Protein AF-A0AAW0CW27-F1 (afdb_monomer)

Sequence (273 aa):
MGQHLSTFARIYRGVLGVLITFVGNRWDRIQNRGSQRNEDTSHHPQSLKTVASVPITELSGCVVNTSPQATSCRFRLLDVASFLDMDTFEITEFPGIIETQNARTDLSQIILPPYAAISYPWRDLQHPQGTSAPSFSVAGALHADPISIDVLKTACLAARAYGCGYIWLDRLSILQGDKKDKNWQIQRMFHVYKQCCVCLVFPGGLVRLAKLDDSTTWIDRAWTLQETVAPGVENTKVVIHLSHPTYTDYLRHRCKDVGYTERFSDLYVGEAK

Foldseek 3Di:
DPPVVVVVVVLVVLQPDDDDDPDDDDPPPPPDDDDDDDDDDDDDQPDKDWQDKAQLVRQFAEADASPVRDDALWFKWWFLCCVAPVNMTIIITHDDPDDPPPLPPPCVPPPDAAEEEEQEDQAFDADDPPDAAGFHHYPLSNVGDTAHSVLVNVVSVVGVVLVGRTYDYCRRGFNNPDPRRVVSCVSCVLVVLLPHSAYEYQQRGRRDFAAPPDDGCRVVDPCNVSNCPNNHVNRYHYTHDYPDSDPVVVCVVVCVVPVPDCVVVVVPVVPPD

Radius of gyration: 20.75 Å; Cα contacts (8 Å, |Δi|>4): 416; chains: 1; bounding box: 56×46×58 Å

pLDDT: mean 77.86, std 24.97, range [26.59, 98.69]

InterPro domains:
  IPR010730 Heterokaryon incompatibility [PF06985] (115-202)

Organism: NCBI:txid297713

Secondary structure (DSSP, 8-state):
-HHHHHHHHHHHHHHSS----SSS---SS----------------PPPEEEEEEEHHHHTT-EE--TTTPPTT--EEEEHHHHHHS-EEEEEEPP-------TTS-GGG--PPSEEEEE--SS-PPPPTT----EEEETT-TTSPPEEHHHHHHHHHHHHHTT-SEEE-HHHHS-TT-HHHHHHHHTTHHHHHHH-SEEEE-TT-SSSPPBTT---SGGGSTTHHHHHHTT-GGGEEE--B-SSSSHHHHHHHHHHHTT--HHHHHHHHTT--

Solvent-accessible surface area (backbone atoms only — not comparable to full-atom values): 16120 Å² total; per-residue (Å²): 125,75,68,65,57,55,54,54,52,49,55,53,62,63,66,72,70,82,84,78,82,95,73,86,91,84,83,88,80,86,86,84,80,87,78,90,79,78,94,83,77,98,62,86,76,70,66,75,38,77,27,38,78,44,49,52,91,65,40,54,77,33,67,50,64,44,62,91,62,47,66,79,72,43,57,33,28,37,37,32,55,40,44,72,75,64,50,22,46,33,32,39,32,46,70,67,86,73,92,65,87,52,82,79,59,72,63,86,79,60,86,70,76,55,21,19,29,56,43,60,33,62,65,64,46,70,67,60,88,98,54,85,73,59,26,26,40,37,54,64,46,75,90,40,60,44,42,16,52,66,44,50,50,51,51,38,53,52,23,45,76,70,68,15,56,24,34,39,37,65,78,79,32,33,48,55,76,37,70,68,21,39,55,52,49,62,71,39,42,62,55,52,32,41,70,25,67,32,27,44,29,25,48,16,16,45,53,38,71,27,43,90,85,58,86,58,66,31,83,80,39,88,59,40,64,52,54,42,54,43,35,31,69,90,25,44,44,78,53,64,43,70,97,38,98,38,72,67,55,42,48,56,52,52,35,67,77,67,68,58,57,72,71,68,62,58,73,61,64,76,79,76,125

Structure (mmCIF, N/CA/C/O backbone):
data_AF-A0AAW0CW27-F1
#
_entry.id   AF-A0AAW0CW27-F1
#
loop_
_atom_site.group_PDB
_atom_site.id
_atom_site.type_symbol
_atom_site.label_atom_id
_atom_site.label_alt_id
_atom_site.label_comp_id
_atom_site.label_asym_id
_atom_site.label_entity_id
_atom_site.label_seq_id
_atom_site.pdbx_PDB_ins_code
_atom_site.Cartn_x
_atom_site.Cartn_y
_atom_site.Cartn_z
_atom_site.occupancy
_atom_site.B_iso_or_equiv
_atom_site.auth_seq_id
_atom_site.auth_comp_id
_atom_site.auth_asym_id
_atom_site.auth_atom_id
_atom_site.pdbx_PDB_model_num
ATOM 1 N N . MET A 1 1 ? 38.969 1.344 0.643 1.00 35.00 1 MET A N 1
ATOM 2 C CA . MET A 1 1 ? 37.983 1.563 -0.445 1.00 35.00 1 MET A CA 1
ATOM 3 C C . MET A 1 1 ? 37.403 0.275 -1.051 1.00 35.00 1 MET A C 1
ATOM 5 O O . MET A 1 1 ? 36.279 0.322 -1.521 1.00 35.00 1 MET A O 1
ATOM 9 N N . GLY A 1 2 ? 38.089 -0.880 -1.001 1.00 29.12 2 GLY A N 1
ATOM 10 C CA . GLY A 1 2 ? 37.616 -2.128 -1.636 1.00 29.12 2 GLY A CA 1
ATOM 11 C C . GLY A 1 2 ? 36.564 -2.968 -0.885 1.00 29.12 2 GLY A C 1
ATOM 12 O O . GLY A 1 2 ? 35.943 -3.825 -1.499 1.00 29.12 2 GLY A O 1
ATOM 13 N N . GLN A 1 3 ? 36.317 -2.737 0.412 1.00 28.78 3 GLN A N 1
ATOM 14 C CA . GLN A 1 3 ? 35.335 -3.527 1.182 1.00 28.78 3 GLN A CA 1
ATOM 15 C C . GLN A 1 3 ? 33.890 -3.004 1.080 1.00 28.78 3 GLN A C 1
ATOM 17 O O . GLN A 1 3 ? 32.953 -3.786 1.185 1.00 28.78 3 GLN A O 1
ATOM 22 N N . HIS A 1 4 ? 33.684 -1.713 0.793 1.00 29.67 4 HIS A N 1
ATOM 23 C CA . HIS A 1 4 ? 32.335 -1.157 0.614 1.00 29.67 4 HIS A CA 1
ATOM 24 C C . HIS A 1 4 ? 31.695 -1.567 -0.723 1.00 29.67 4 HIS A C 1
ATOM 26 O O . HIS A 1 4 ? 30.491 -1.795 -0.778 1.00 29.67 4 HIS A O 1
ATOM 32 N N . LEU A 1 5 ? 32.493 -1.758 -1.780 1.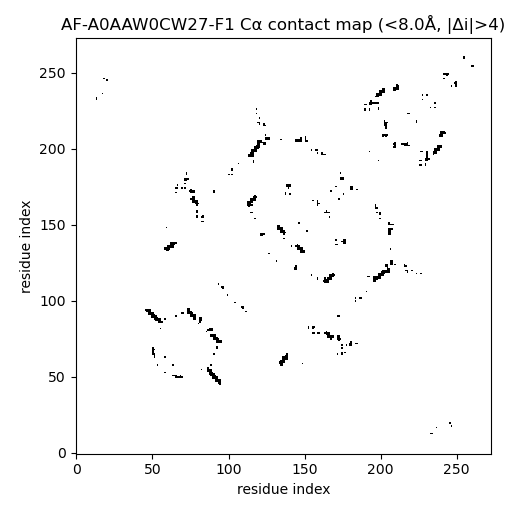00 28.42 5 LEU A N 1
ATOM 33 C CA . LEU A 1 5 ? 32.001 -2.219 -3.085 1.00 28.42 5 LEU A CA 1
ATOM 34 C C . LEU A 1 5 ? 31.554 -3.693 -3.073 1.00 28.42 5 LEU A C 1
ATOM 36 O O . LEU A 1 5 ? 30.624 -4.046 -3.795 1.00 28.42 5 LEU A O 1
ATOM 40 N N . SER A 1 6 ? 32.143 -4.553 -2.230 1.00 26.59 6 SER A N 1
ATOM 41 C CA . SER A 1 6 ? 31.750 -5.973 -2.168 1.00 26.59 6 SER A CA 1
ATOM 42 C C . SER A 1 6 ? 30.442 -6.198 -1.397 1.00 26.59 6 SER A C 1
ATOM 44 O O . SER A 1 6 ? 29.663 -7.081 -1.759 1.00 26.59 6 SER A O 1
ATOM 46 N N . THR A 1 7 ? 30.140 -5.355 -0.404 1.00 31.36 7 THR A N 1
ATOM 47 C CA . THR A 1 7 ? 28.837 -5.337 0.282 1.00 31.36 7 THR A CA 1
ATOM 48 C C . THR A 1 7 ? 27.733 -4.806 -0.637 1.00 31.36 7 THR A C 1
ATOM 50 O O . THR A 1 7 ? 26.662 -5.404 -0.704 1.00 31.36 7 THR A O 1
ATOM 53 N N . PHE A 1 8 ? 28.012 -3.767 -1.435 1.00 29.14 8 PHE A N 1
ATOM 54 C CA . PHE A 1 8 ? 27.081 -3.257 -2.454 1.00 29.14 8 PHE A CA 1
ATOM 55 C C . PHE A 1 8 ? 26.797 -4.281 -3.569 1.00 29.14 8 PHE A C 1
ATOM 57 O O . PHE A 1 8 ? 25.645 -4.464 -3.961 1.00 29.14 8 PHE A O 1
ATOM 64 N N . ALA A 1 9 ? 27.812 -5.024 -4.024 1.00 27.12 9 ALA A N 1
ATOM 65 C CA . ALA A 1 9 ? 27.633 -6.104 -4.999 1.00 27.12 9 ALA A CA 1
ATOM 66 C C . ALA A 1 9 ? 26.873 -7.321 -4.427 1.00 27.12 9 ALA A C 1
ATOM 68 O O . ALA A 1 9 ? 26.172 -8.015 -5.164 1.00 27.12 9 ALA A O 1
ATOM 69 N N . ARG A 1 10 ? 26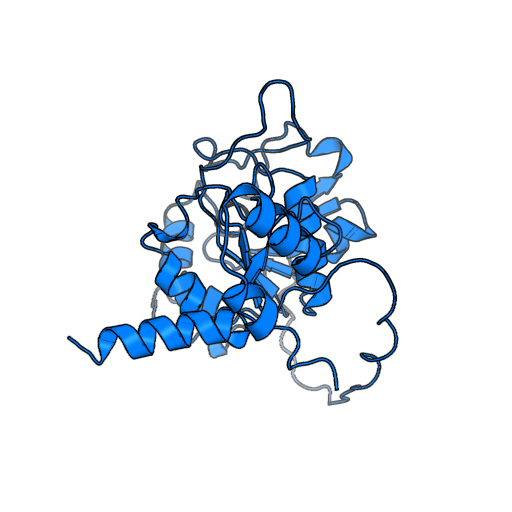.966 -7.579 -3.113 1.00 28.41 10 ARG A N 1
ATOM 70 C CA . ARG A 1 10 ? 26.181 -8.626 -2.429 1.00 28.41 10 ARG A CA 1
ATOM 71 C C . ARG A 1 10 ? 24.708 -8.253 -2.274 1.00 28.41 10 ARG A C 1
ATOM 73 O O . ARG A 1 10 ? 23.867 -9.126 -2.460 1.00 28.41 10 ARG A O 1
ATOM 80 N N . ILE A 1 11 ? 24.397 -6.979 -2.023 1.00 35.03 11 ILE A N 1
ATOM 81 C CA . ILE A 1 11 ? 23.014 -6.471 -2.039 1.00 35.03 11 ILE A CA 1
ATOM 82 C C . ILE A 1 11 ? 22.413 -6.650 -3.443 1.00 35.03 11 ILE A C 1
ATOM 84 O O . ILE A 1 11 ? 21.313 -7.174 -3.573 1.00 35.03 11 ILE A O 1
ATOM 88 N N . TYR A 1 12 ? 23.171 -6.352 -4.504 1.00 27.70 12 TYR A N 1
ATOM 89 C CA . TYR A 1 12 ? 22.708 -6.546 -5.885 1.00 27.70 12 TYR A CA 1
ATOM 90 C C . TYR A 1 12 ? 22.575 -8.016 -6.316 1.00 27.70 12 TYR A C 1
ATOM 92 O O . TYR A 1 12 ? 21.657 -8.342 -7.062 1.00 27.70 12 TYR A O 1
ATOM 100 N N . ARG A 1 13 ? 23.424 -8.932 -5.825 1.00 29.42 13 ARG A N 1
ATOM 101 C CA . ARG A 1 13 ? 23.247 -10.378 -6.074 1.00 29.42 13 ARG A CA 1
ATOM 102 C C . ARG A 1 13 ? 22.045 -10.976 -5.335 1.00 29.42 13 ARG A C 1
ATOM 104 O O . ARG A 1 13 ? 21.452 -11.912 -5.852 1.00 29.42 13 ARG A O 1
ATOM 111 N N . GLY A 1 14 ? 21.665 -10.430 -4.178 1.00 28.55 14 GLY A N 1
ATOM 112 C CA . GLY A 1 14 ? 20.449 -10.834 -3.455 1.00 28.55 14 GLY A CA 1
ATOM 113 C C . GLY A 1 14 ? 19.148 -10.304 -4.071 1.00 28.55 14 GLY A C 1
ATOM 114 O O . GLY A 1 14 ? 18.091 -10.885 -3.856 1.00 28.55 14 GLY A O 1
ATOM 115 N N . VAL A 1 15 ? 19.225 -9.234 -4.869 1.00 33.75 15 VAL A N 1
ATOM 116 C CA . VAL A 1 15 ? 18.082 -8.620 -5.576 1.00 33.75 15 VAL A CA 1
ATOM 117 C C . VAL A 1 15 ? 17.896 -9.202 -6.989 1.00 33.75 15 VAL A C 1
ATOM 119 O O . VAL A 1 15 ? 16.852 -9.014 -7.607 1.00 33.75 15 VAL A O 1
ATOM 122 N N . LEU A 1 16 ? 18.862 -9.981 -7.491 1.00 27.67 16 LEU A N 1
ATOM 123 C CA . LEU A 1 16 ? 18.834 -10.562 -8.841 1.00 27.67 16 LEU A CA 1
ATOM 124 C C . LEU A 1 16 ? 17.939 -11.808 -8.995 1.00 27.67 16 LEU A C 1
ATOM 126 O O . LEU A 1 16 ? 17.882 -12.390 -10.072 1.00 27.67 16 LEU A O 1
ATOM 130 N N . GLY A 1 17 ? 17.224 -12.217 -7.948 1.00 33.25 17 GLY A N 1
ATOM 131 C CA . GLY A 1 17 ? 16.337 -13.373 -7.985 1.00 33.25 17 GLY A CA 1
ATOM 132 C C . GLY A 1 17 ? 15.094 -13.135 -7.146 1.00 33.25 17 GLY A C 1
ATOM 133 O O . GLY A 1 17 ? 15.102 -13.404 -5.955 1.00 33.25 17 GLY A O 1
ATOM 134 N N . VAL A 1 18 ? 14.051 -12.586 -7.765 1.00 34.56 18 VAL A N 1
ATOM 135 C CA . VAL A 1 18 ? 12.636 -12.998 -7.673 1.00 34.56 18 VAL A CA 1
ATOM 136 C C . VAL A 1 18 ? 11.893 -12.057 -8.618 1.00 34.56 18 VAL A C 1
ATOM 138 O O . VAL A 1 18 ? 11.431 -10.976 -8.268 1.00 34.56 18 VAL A O 1
ATOM 141 N N . LEU A 1 19 ? 11.849 -12.492 -9.868 1.00 33.81 19 LEU A N 1
ATOM 142 C CA . LEU A 1 19 ? 10.960 -12.000 -10.897 1.00 33.81 19 LEU A CA 1
ATOM 143 C C . LEU A 1 19 ? 10.177 -13.232 -11.332 1.00 33.81 19 LEU A C 1
ATOM 145 O O . LEU A 1 19 ? 10.722 -14.101 -12.004 1.00 33.81 19 LEU A O 1
ATOM 149 N N . ILE A 1 20 ? 8.944 -13.372 -10.850 1.00 36.00 20 ILE A N 1
ATOM 150 C CA . ILE A 1 20 ? 8.057 -14.452 -11.284 1.00 36.00 20 ILE A CA 1
ATOM 151 C C . ILE A 1 20 ? 6.739 -13.823 -11.720 1.00 36.00 20 ILE A C 1
ATOM 153 O O . ILE A 1 20 ? 5.897 -13.430 -10.918 1.00 36.00 20 ILE A O 1
ATOM 157 N N . THR A 1 21 ? 6.661 -13.674 -13.038 1.00 31.72 21 THR A N 1
ATOM 158 C CA . THR A 1 21 ? 5.505 -13.892 -13.909 1.00 31.72 21 THR A CA 1
ATOM 159 C C . THR A 1 21 ? 4.210 -14.305 -13.200 1.00 31.72 21 THR A C 1
ATOM 161 O O . THR A 1 21 ? 4.056 -15.442 -12.760 1.00 31.72 21 THR A O 1
ATOM 164 N N . PHE A 1 22 ? 3.216 -13.415 -13.208 1.00 34.59 22 PHE A N 1
ATOM 165 C CA . PHE A 1 22 ? 1.812 -13.814 -13.133 1.00 34.59 22 PHE A CA 1
ATOM 166 C C . PHE A 1 22 ? 1.330 -14.162 -14.544 1.00 34.59 22 PHE A C 1
ATOM 168 O O . PHE A 1 22 ? 0.864 -13.271 -15.236 1.00 34.59 22 PHE A O 1
ATOM 175 N N . VAL A 1 23 ? 1.463 -15.428 -14.958 1.00 28.83 23 VAL A N 1
ATOM 176 C CA . VAL A 1 23 ? 0.499 -16.177 -15.797 1.00 28.83 23 VAL A CA 1
ATOM 177 C C . VAL A 1 23 ? 0.820 -17.673 -15.650 1.00 28.83 23 VAL A C 1
ATOM 179 O O . VAL A 1 23 ? 1.909 -18.102 -16.011 1.00 28.83 23 VAL A O 1
ATOM 182 N N . GLY A 1 24 ? -0.157 -18.456 -15.181 1.00 29.77 24 GLY A N 1
ATOM 183 C CA . GLY A 1 24 ? -0.286 -19.890 -15.472 1.00 29.77 24 GLY A CA 1
ATOM 184 C C . GLY A 1 24 ? 0.629 -20.857 -14.707 1.00 29.77 24 GLY A C 1
ATOM 185 O O . GLY A 1 24 ? 1.821 -20.943 -14.961 1.00 29.77 24 GLY A O 1
ATOM 186 N N . ASN A 1 25 ? 0.009 -21.705 -13.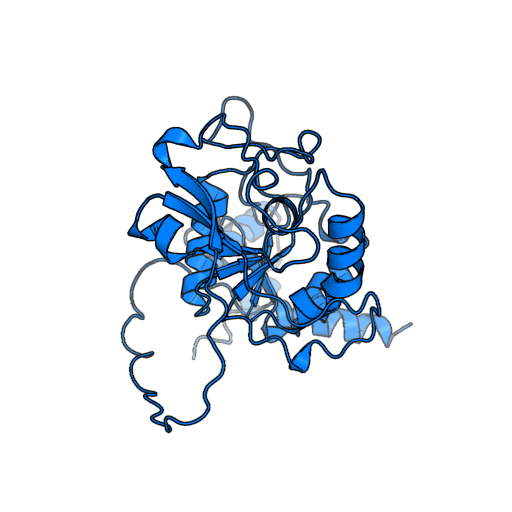881 1.00 29.34 25 ASN A N 1
ATOM 187 C CA . ASN A 1 25 ? 0.527 -22.997 -13.400 1.00 29.34 25 ASN A CA 1
ATOM 188 C C . ASN A 1 25 ? 1.490 -22.991 -12.201 1.00 29.34 25 ASN A C 1
ATOM 190 O O . ASN A 1 25 ? 2.634 -23.427 -12.311 1.00 29.34 25 ASN A O 1
ATOM 194 N N . ARG A 1 26 ? 0.986 -22.654 -11.002 1.00 30.70 26 ARG A N 1
ATOM 195 C CA . ARG A 1 26 ? 1.471 -23.288 -9.755 1.00 30.70 26 ARG A CA 1
ATOM 196 C C . ARG A 1 26 ? 0.483 -23.161 -8.587 1.00 30.70 26 ARG A C 1
ATOM 198 O O . ARG A 1 26 ? 0.781 -22.532 -7.581 1.00 30.70 26 ARG A O 1
ATOM 205 N N . TRP A 1 27 ? -0.694 -23.770 -8.727 1.00 36.22 27 TRP A N 1
ATOM 206 C CA . TRP A 1 27 ? -1.752 -23.745 -7.705 1.00 36.22 27 TRP A CA 1
ATOM 207 C C . TRP A 1 27 ? -1.733 -24.931 -6.713 1.00 36.22 27 TRP A C 1
ATOM 209 O O . TRP A 1 27 ? -2.430 -24.881 -5.709 1.00 36.22 27 TRP A O 1
ATOM 219 N N . ASP A 1 28 ? -0.873 -25.942 -6.888 1.00 26.97 28 ASP A N 1
ATOM 220 C CA . ASP A 1 28 ? -1.015 -27.221 -6.155 1.00 26.97 28 ASP A CA 1
ATOM 221 C C . ASP A 1 28 ? -0.044 -27.466 -4.988 1.00 26.97 28 ASP A C 1
ATOM 223 O O . ASP A 1 28 ? 0.297 -28.614 -4.694 1.00 26.97 28 ASP A O 1
ATOM 227 N N . ARG A 1 29 ? 0.475 -26.442 -4.297 1.00 31.77 29 ARG A N 1
ATOM 228 C CA . ARG A 1 29 ? 1.419 -26.740 -3.197 1.00 31.77 29 ARG A CA 1
ATOM 229 C C . ARG A 1 29 ? 1.425 -25.817 -1.988 1.00 31.77 29 ARG A C 1
ATOM 231 O O . ARG A 1 29 ? 2.478 -25.630 -1.397 1.00 31.77 29 ARG A O 1
ATOM 238 N N . ILE A 1 30 ? 0.266 -25.308 -1.566 1.00 34.50 30 ILE A N 1
ATOM 239 C CA . ILE A 1 30 ? 0.078 -24.774 -0.201 1.00 34.50 30 ILE A CA 1
ATOM 240 C C . ILE A 1 30 ? -1.316 -25.177 0.320 1.00 34.50 30 ILE A C 1
ATOM 242 O O . ILE A 1 30 ? -2.169 -24.353 0.615 1.00 34.50 30 ILE A O 1
ATOM 246 N N . GLN A 1 31 ? -1.561 -26.482 0.419 1.00 31.81 31 GLN A N 1
ATOM 247 C CA . GLN A 1 31 ? -2.622 -27.044 1.255 1.00 31.81 31 GLN A CA 1
ATOM 248 C C . GLN A 1 31 ? -2.035 -28.235 2.004 1.00 31.81 31 GLN A C 1
ATOM 250 O O . GLN A 1 31 ? -2.053 -29.350 1.503 1.00 31.81 31 GLN A O 1
ATOM 255 N N . ASN A 1 32 ? -1.392 -27.967 3.143 1.00 31.44 32 ASN A N 1
ATOM 256 C CA . ASN A 1 32 ? -1.290 -28.887 4.284 1.00 31.44 32 ASN A CA 1
ATOM 257 C C . ASN A 1 32 ? -0.274 -28.361 5.296 1.00 31.44 32 ASN A C 1
ATOM 259 O O . ASN A 1 32 ? 0.880 -28.782 5.307 1.00 31.44 32 ASN A O 1
ATOM 263 N N . ARG A 1 33 ? -0.731 -27.478 6.186 1.00 29.98 33 ARG A N 1
ATOM 264 C CA . ARG A 1 33 ? -0.326 -27.484 7.598 1.00 29.98 33 ARG A CA 1
ATOM 265 C C . ARG A 1 33 ? -1.512 -27.024 8.433 1.00 29.98 33 ARG A C 1
ATOM 267 O O . ARG A 1 33 ? -1.605 -25.869 8.829 1.00 29.98 33 ARG A O 1
ATOM 274 N N . GLY A 1 34 ? -2.435 -27.953 8.665 1.00 27.81 34 GLY A N 1
ATOM 275 C CA . GLY A 1 34 ? -3.327 -27.856 9.811 1.00 27.81 34 GLY A CA 1
ATOM 276 C C . GLY A 1 34 ? -2.489 -27.952 11.084 1.00 27.81 34 GLY A C 1
ATOM 277 O O . GLY A 1 34 ? -1.662 -28.853 11.216 1.00 27.81 34 GLY A O 1
ATOM 278 N N . SER A 1 35 ? -2.685 -27.012 12.001 1.00 29.98 35 SER A N 1
ATOM 279 C CA . SER A 1 35 ? -2.183 -27.118 13.365 1.00 29.98 35 SER A CA 1
ATOM 280 C C . SER A 1 35 ? -3.363 -26.938 14.307 1.00 29.98 35 SER A C 1
ATOM 282 O O . SER A 1 35 ? -3.835 -25.827 14.525 1.00 29.98 35 SER A O 1
ATOM 284 N N . GLN A 1 36 ? -3.843 -28.056 14.845 1.00 30.80 36 GLN A N 1
ATOM 285 C CA . GLN A 1 36 ? -4.668 -28.079 16.047 1.00 30.80 36 GLN A CA 1
ATOM 286 C C . GLN A 1 36 ? -3.832 -27.591 17.235 1.00 30.80 36 GLN A C 1
ATOM 288 O O . GLN A 1 36 ? -2.750 -28.132 17.475 1.00 30.80 36 GLN A O 1
ATOM 293 N N . ARG A 1 37 ? -4.356 -26.647 18.027 1.00 31.28 37 ARG A N 1
ATOM 294 C CA . ARG A 1 37 ? -4.184 -26.686 19.487 1.00 31.28 37 ARG A CA 1
ATOM 295 C C . ARG A 1 37 ? -5.164 -25.788 20.245 1.00 31.28 37 ARG A C 1
ATOM 297 O O . ARG A 1 37 ? -5.169 -24.581 20.060 1.00 31.28 37 ARG A O 1
ATOM 304 N N . ASN A 1 38 ? -5.902 -26.475 21.114 1.00 29.86 38 ASN A N 1
ATOM 305 C CA . ASN A 1 38 ? -6.378 -26.158 22.459 1.00 29.86 38 ASN A CA 1
ATOM 306 C C . ASN A 1 38 ? -6.938 -24.764 22.767 1.00 29.86 38 ASN A C 1
ATOM 308 O O . ASN A 1 38 ? -6.211 -23.793 22.958 1.00 29.86 38 ASN A O 1
ATOM 312 N N . GLU A 1 39 ? -8.253 -24.780 22.976 1.00 36.12 39 GLU A N 1
ATOM 313 C CA . GLU A 1 39 ? -9.006 -23.925 23.887 1.00 36.12 39 GLU A CA 1
ATOM 314 C C . GLU A 1 39 ? -8.423 -24.020 25.308 1.00 36.12 39 GLU A C 1
ATOM 316 O O . GLU A 1 39 ? -8.348 -25.109 25.871 1.00 36.12 39 GLU A O 1
ATOM 321 N N . ASP A 1 40 ? -7.946 -22.900 25.851 1.00 31.11 40 ASP A N 1
ATOM 322 C CA . ASP A 1 40 ? -8.449 -22.337 27.112 1.00 31.11 40 ASP A CA 1
ATOM 323 C C . ASP A 1 40 ? -7.690 -21.046 27.454 1.00 31.11 40 ASP A C 1
ATOM 325 O O . ASP A 1 40 ? -6.479 -21.050 27.673 1.00 31.11 40 ASP A O 1
ATOM 329 N N . THR A 1 41 ? -8.404 -19.921 27.480 1.00 32.72 41 THR A N 1
ATOM 330 C CA . THR A 1 41 ? -8.252 -18.824 28.454 1.00 32.72 41 THR A CA 1
ATOM 331 C C . THR A 1 41 ? -9.253 -17.725 28.108 1.00 32.72 41 THR A C 1
ATOM 333 O O . THR A 1 41 ? -9.244 -17.133 27.030 1.00 32.72 41 THR A O 1
ATOM 336 N N . SER A 1 42 ? -10.151 -17.461 29.051 1.00 37.44 42 SER A N 1
ATOM 337 C CA . SER A 1 42 ? -11.164 -16.416 28.999 1.00 37.44 42 SER A CA 1
ATOM 338 C C . SER A 1 42 ? -10.526 -15.021 29.017 1.00 37.44 42 SER A C 1
ATOM 340 O O . SER A 1 42 ? -10.373 -14.400 30.068 1.00 37.44 42 SER A O 1
ATOM 342 N N . HIS A 1 43 ? -10.185 -14.510 27.840 1.00 37.69 43 HIS A N 1
ATOM 343 C CA . HIS A 1 43 ? -10.028 -13.085 27.582 1.00 37.69 43 HIS A CA 1
ATOM 344 C C . HIS A 1 43 ? -11.154 -12.678 26.638 1.00 37.69 43 HIS A C 1
ATOM 346 O O . HIS A 1 43 ? -11.291 -13.265 25.569 1.00 37.69 43 HIS A O 1
ATOM 352 N N . HIS A 1 44 ? -11.984 -11.704 27.024 1.00 37.81 44 HIS A N 1
ATOM 353 C CA . HIS A 1 44 ? -12.958 -11.125 26.099 1.00 37.81 44 HIS A CA 1
ATOM 354 C C . HIS A 1 44 ? -12.218 -10.686 24.825 1.00 37.81 44 HIS A C 1
ATOM 356 O O . HIS A 1 44 ? -11.356 -9.805 24.924 1.00 37.81 44 HIS A O 1
ATOM 362 N N . PRO A 1 45 ? -12.496 -11.286 23.651 1.00 44.66 45 PRO A N 1
ATOM 363 C CA . PRO A 1 45 ? -11.823 -10.895 22.427 1.00 44.66 45 PRO A CA 1
ATOM 364 C C . PRO A 1 45 ? -12.252 -9.463 22.125 1.00 44.66 45 PRO A C 1
ATOM 366 O O . PRO A 1 45 ? -13.424 -9.201 21.855 1.00 44.66 45 PRO A O 1
ATOM 369 N N . GLN A 1 46 ? -11.322 -8.513 22.229 1.00 57.72 46 GLN A N 1
ATOM 370 C CA . GLN A 1 46 ? -11.578 -7.175 21.717 1.00 57.72 46 GLN A CA 1
ATOM 371 C C . GLN A 1 46 ? -11.846 -7.332 20.214 1.00 57.72 46 GLN A C 1
ATOM 373 O O . GLN A 1 46 ? -11.004 -7.839 19.476 1.00 57.72 46 GLN A O 1
ATOM 378 N N . SER A 1 47 ? -13.061 -7.001 19.782 1.00 69.44 47 SER A N 1
ATOM 379 C CA . SER A 1 47 ? -13.516 -7.250 18.416 1.00 69.44 47 SER A CA 1
ATOM 380 C C . SER A 1 47 ? -12.781 -6.353 17.424 1.00 69.44 47 SER A C 1
ATOM 382 O O . SER A 1 47 ? -12.583 -5.165 17.688 1.00 69.44 47 SER A O 1
ATOM 384 N N . LEU A 1 48 ? -12.429 -6.910 16.264 1.00 85.94 48 LEU A N 1
ATOM 385 C CA . LEU A 1 48 ? -11.979 -6.136 15.106 1.00 85.94 48 LEU A CA 1
ATOM 386 C C . LEU A 1 48 ? -13.036 -5.089 14.735 1.00 85.94 48 LEU A C 1
ATOM 388 O O . LEU A 1 48 ? -14.237 -5.349 14.846 1.00 85.94 48 LEU A O 1
ATOM 392 N N . LYS A 1 49 ? -12.594 -3.908 14.300 1.00 92.12 49 LYS A N 1
ATOM 393 C CA . LYS A 1 49 ? -13.482 -2.797 13.945 1.00 92.12 49 LYS A CA 1
ATOM 394 C C . LYS A 1 49 ? -13.195 -2.325 12.527 1.00 92.12 49 LYS A C 1
ATOM 396 O O . LYS A 1 49 ? -12.109 -1.824 12.263 1.00 92.12 49 LYS A O 1
ATOM 401 N N . THR A 1 50 ? -14.168 -2.398 11.629 1.00 95.56 50 THR A N 1
ATOM 402 C CA . THR A 1 50 ? -14.066 -1.742 10.317 1.00 95.56 50 THR A CA 1
ATOM 403 C C . THR A 1 50 ? -14.218 -0.230 10.499 1.00 95.56 50 THR A C 1
ATOM 405 O O . THR A 1 50 ? -15.189 0.222 11.100 1.00 95.56 50 THR A O 1
ATOM 408 N N . VAL A 1 51 ? -13.242 0.554 10.030 1.00 95.75 51 VAL A N 1
ATOM 409 C CA . VAL A 1 51 ? -13.206 2.029 10.178 1.00 95.75 51 VAL A CA 1
ATOM 410 C C . VAL A 1 51 ? -13.407 2.779 8.862 1.00 95.75 51 VAL A C 1
ATOM 412 O O . VAL A 1 51 ? -13.579 3.997 8.853 1.00 95.75 51 VAL A O 1
ATOM 415 N N . ALA A 1 52 ? -13.379 2.058 7.746 1.00 95.75 52 ALA A N 1
ATOM 416 C CA . ALA A 1 52 ? -13.856 2.513 6.451 1.00 95.75 52 ALA A CA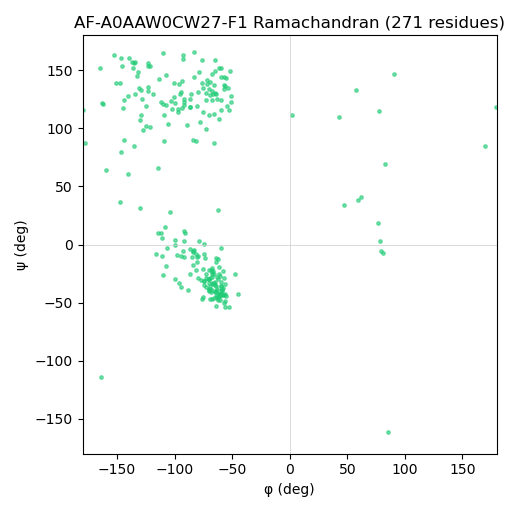 1
ATOM 417 C C . ALA A 1 52 ? -14.321 1.292 5.662 1.00 95.75 52 ALA A C 1
ATOM 419 O O . ALA A 1 52 ? -13.651 0.263 5.705 1.00 95.75 52 ALA A O 1
ATOM 420 N N . SER A 1 53 ? -15.443 1.428 4.963 1.00 96.81 53 SER A N 1
ATOM 421 C CA . SER A 1 53 ? -15.988 0.438 4.037 1.00 96.81 53 SER A CA 1
ATOM 422 C C . SER A 1 53 ? -16.641 1.201 2.886 1.00 96.81 53 SER A C 1
ATOM 424 O O . SER A 1 53 ? -17.512 2.041 3.123 1.00 96.81 53 SER A O 1
ATOM 426 N N . VAL A 1 54 ? -16.134 1.012 1.668 1.00 97.19 54 VAL A N 1
ATOM 427 C CA . VAL A 1 54 ? -16.580 1.710 0.451 1.00 97.19 54 VAL A CA 1
ATOM 428 C C . VAL A 1 54 ? -16.578 0.707 -0.705 1.00 97.19 54 VAL A C 1
ATOM 430 O O . VAL A 1 54 ? -15.540 0.085 -0.938 1.00 97.19 54 VAL A O 1
ATOM 433 N N . PRO A 1 55 ? -17.673 0.543 -1.465 1.00 97.69 55 PRO A N 1
ATOM 434 C CA . PRO A 1 55 ? -17.653 -0.260 -2.687 1.00 97.69 55 PRO A CA 1
ATOM 435 C C . PRO A 1 55 ? -16.589 0.252 -3.668 1.00 97.69 55 PRO A C 1
ATOM 437 O O . PRO A 1 55 ? -16.472 1.458 -3.890 1.00 97.69 55 PRO A O 1
ATOM 440 N N . ILE A 1 56 ? -15.819 -0.636 -4.303 1.00 96.50 56 ILE A N 1
ATOM 441 C CA . ILE A 1 56 ? -14.743 -0.228 -5.229 1.00 96.50 56 ILE A CA 1
ATOM 442 C C . ILE A 1 56 ? -15.289 0.600 -6.401 1.00 96.50 56 ILE A C 1
ATOM 444 O O . ILE A 1 56 ? -14.629 1.534 -6.858 1.00 96.50 56 ILE A O 1
ATOM 448 N N . THR A 1 57 ? -16.518 0.319 -6.841 1.00 95.94 57 THR A N 1
ATOM 449 C CA . THR A 1 57 ? -17.226 1.078 -7.885 1.00 95.94 57 THR A CA 1
ATOM 450 C C . THR A 1 57 ? -17.456 2.543 -7.522 1.00 95.94 57 THR A C 1
ATOM 452 O O . THR A 1 57 ? -17.550 3.383 -8.413 1.00 95.94 57 THR A O 1
ATOM 455 N N . GLU A 1 58 ? -17.530 2.858 -6.230 1.00 96.75 58 GLU A N 1
ATOM 456 C CA . GLU A 1 58 ? -17.737 4.213 -5.713 1.00 96.75 58 GLU A CA 1
ATOM 457 C C . GLU A 1 58 ? -16.426 4.883 -5.299 1.00 96.75 58 GLU A C 1
ATOM 459 O O . GLU A 1 58 ? -16.408 6.073 -5.026 1.00 96.75 58 GLU A O 1
ATOM 464 N N . LEU A 1 59 ? -15.310 4.152 -5.266 1.00 95.81 59 LEU A N 1
ATOM 465 C CA . LEU A 1 59 ? -14.045 4.662 -4.744 1.00 95.81 59 LEU A CA 1
ATOM 466 C C . LEU A 1 59 ? -13.402 5.713 -5.664 1.00 95.81 59 LEU A C 1
ATOM 468 O O . LEU A 1 59 ? -12.688 6.601 -5.196 1.00 95.81 59 LEU A O 1
ATOM 472 N N . SER A 1 60 ? -13.639 5.626 -6.975 1.00 96.88 60 SER A N 1
ATOM 473 C CA . SER A 1 60 ? -13.024 6.522 -7.957 1.00 96.88 60 SER A CA 1
ATOM 474 C C . SER A 1 60 ? -13.455 7.977 -7.750 1.00 96.88 60 SER A C 1
ATOM 476 O O . SER A 1 60 ? -14.636 8.303 -7.768 1.00 96.88 60 SER A O 1
ATOM 478 N N . GLY A 1 61 ? -12.481 8.875 -7.605 1.00 95.94 61 GLY A N 1
ATOM 479 C CA . GLY A 1 61 ? -12.700 10.300 -7.347 1.00 95.94 61 GLY A CA 1
ATOM 480 C C . GLY A 1 61 ? -13.031 10.634 -5.890 1.00 95.94 61 GLY A C 1
ATOM 481 O O . GLY A 1 61 ? -13.096 11.814 -5.543 1.00 95.94 61 GLY A O 1
ATOM 482 N N . CYS A 1 62 ? -13.197 9.638 -5.015 1.00 96.19 62 CYS A N 1
ATOM 483 C CA . CYS A 1 62 ? -13.493 9.878 -3.610 1.00 96.19 62 CYS A CA 1
ATOM 484 C C . CYS A 1 62 ? -12.270 10.320 -2.805 1.00 96.19 62 CYS A C 1
ATOM 486 O O . CYS A 1 62 ? -11.110 10.052 -3.133 1.00 96.19 62 CYS A O 1
ATOM 488 N N . VAL A 1 63 ? -12.563 10.967 -1.677 1.00 97.50 63 VAL A N 1
ATOM 489 C CA . VAL A 1 63 ? -11.603 11.215 -0.604 1.00 97.50 63 VAL A CA 1
ATOM 490 C C . VAL A 1 63 ? -11.935 10.272 0.547 1.00 97.50 63 VAL A C 1
ATOM 492 O O . VAL A 1 63 ? -12.885 10.500 1.293 1.00 97.50 63 VAL A O 1
ATOM 495 N N . VAL A 1 64 ? -11.147 9.212 0.703 1.00 96.12 64 VAL A N 1
ATOM 496 C CA . VAL A 1 64 ? -11.309 8.253 1.799 1.00 96.12 64 VAL A CA 1
ATOM 497 C C . VAL A 1 64 ? -10.919 8.918 3.116 1.00 96.12 64 VAL A C 1
ATOM 499 O O . VAL A 1 64 ? -9.826 9.475 3.243 1.00 96.12 64 VAL A O 1
ATOM 502 N N . ASN A 1 65 ? -11.796 8.837 4.118 1.00 93.69 65 ASN A N 1
ATOM 503 C CA . ASN A 1 65 ? -11.542 9.347 5.461 1.00 93.69 65 ASN A CA 1
ATOM 504 C C . ASN A 1 65 ? -11.865 8.286 6.518 1.00 93.69 65 ASN A C 1
ATOM 506 O O . ASN A 1 65 ? -13.028 8.025 6.806 1.00 93.69 65 ASN A O 1
ATOM 510 N N . THR A 1 66 ? -10.829 7.713 7.126 1.00 91.12 66 THR A N 1
ATOM 511 C CA . THR A 1 66 ? -10.950 6.722 8.209 1.00 91.12 66 THR A CA 1
ATOM 512 C C . THR A 1 66 ? -11.136 7.367 9.588 1.00 91.12 66 THR A C 1
ATOM 514 O O . THR A 1 66 ? -11.589 6.715 10.525 1.00 91.12 66 THR A O 1
ATOM 517 N N . SER A 1 67 ? -10.820 8.659 9.732 1.00 90.00 67 SER A N 1
ATOM 518 C CA . SER A 1 67 ? -10.755 9.355 11.027 1.00 90.00 67 SER A CA 1
ATOM 519 C C . SER A 1 67 ? -12.056 9.343 11.848 1.00 90.00 67 SER A C 1
ATOM 521 O O . SER A 1 67 ? -11.953 9.186 13.059 1.00 90.00 67 SER A O 1
ATOM 523 N N . PRO A 1 68 ? -13.268 9.492 11.265 1.00 91.62 68 PRO A N 1
ATOM 524 C CA . PRO A 1 68 ? -14.505 9.563 12.051 1.00 91.62 68 PRO A CA 1
ATOM 525 C C . PRO A 1 68 ? -14.811 8.295 12.853 1.00 91.62 68 PRO A C 1
ATOM 527 O O . PRO A 1 68 ? -15.457 8.371 13.894 1.00 91.62 68 PRO A O 1
ATOM 530 N N . GLN A 1 69 ? -14.372 7.135 12.361 1.00 92.06 69 GLN A N 1
ATOM 531 C CA . GLN A 1 69 ? -14.614 5.847 13.009 1.00 92.06 69 GLN A CA 1
ATOM 532 C C . GLN A 1 69 ? -13.353 5.273 13.654 1.00 92.06 69 GLN A C 1
ATOM 534 O O . GLN A 1 69 ? -13.463 4.399 14.509 1.00 92.06 69 GLN A O 1
ATOM 539 N N . ALA A 1 70 ? -12.164 5.735 13.281 1.00 93.12 70 ALA A N 1
ATOM 540 C CA . ALA A 1 70 ? -10.919 5.209 13.812 1.00 93.12 70 ALA A CA 1
ATOM 541 C C . ALA A 1 70 ? -10.577 5.743 15.206 1.00 93.12 70 ALA A C 1
ATOM 543 O O . ALA A 1 70 ? -10.838 6.892 15.562 1.00 93.12 70 ALA A O 1
ATOM 544 N N . THR A 1 71 ? -9.915 4.894 15.979 1.00 92.38 71 THR A N 1
ATOM 545 C CA . THR A 1 71 ? -9.316 5.233 17.260 1.00 92.38 71 THR A CA 1
ATOM 546 C C . THR A 1 71 ? -7.848 5.598 17.048 1.00 92.38 71 THR A C 1
ATOM 548 O O . THR A 1 71 ? -7.074 4.877 16.411 1.00 92.38 71 THR A O 1
ATOM 551 N N . SER A 1 72 ? -7.444 6.726 17.622 1.00 91.56 72 SER A N 1
ATOM 552 C CA . SER A 1 72 ? -6.054 7.178 17.629 1.00 91.56 72 SER A CA 1
ATOM 553 C C . SER A 1 72 ? -5.137 6.157 18.327 1.00 91.56 72 SER A C 1
ATOM 555 O O . SER A 1 72 ? -5.524 5.533 19.317 1.00 91.56 72 SER A O 1
ATOM 557 N N . CYS A 1 73 ? -3.907 6.004 17.838 1.00 89.69 73 CYS A N 1
ATOM 558 C CA . CYS A 1 73 ? -2.886 5.074 18.330 1.00 89.69 73 CYS A CA 1
ATOM 559 C C . CYS A 1 73 ? -3.279 3.584 18.236 1.00 89.69 73 CYS A C 1
ATOM 561 O O . CYS A 1 73 ? -3.011 2.801 19.152 1.00 89.69 73 CYS A O 1
ATOM 563 N N . ARG A 1 74 ? -3.914 3.187 17.127 1.00 89.50 74 ARG A N 1
ATOM 564 C CA . ARG A 1 74 ? -4.247 1.788 16.797 1.00 89.50 74 ARG A CA 1
ATOM 565 C C . ARG A 1 74 ? -3.638 1.340 15.475 1.00 89.50 74 ARG A C 1
ATOM 567 O O . ARG A 1 74 ? -3.426 2.156 14.582 1.00 89.50 74 ARG A O 1
ATOM 574 N N . PHE A 1 75 ? -3.409 0.035 15.331 1.00 91.75 75 PHE A N 1
ATOM 575 C CA . PHE A 1 75 ? -3.060 -0.552 14.039 1.00 91.75 75 PHE A CA 1
ATOM 576 C C . PHE A 1 75 ? -4.293 -0.654 13.152 1.00 91.75 75 PHE A C 1
ATOM 578 O O . PHE A 1 75 ? -5.352 -1.085 13.598 1.00 91.75 75 PHE A O 1
ATOM 585 N N . ARG A 1 76 ? -4.137 -0.248 11.893 1.00 94.88 76 ARG A N 1
ATOM 586 C CA . ARG A 1 76 ? -5.180 -0.258 10.870 1.00 94.88 76 ARG A CA 1
ATOM 587 C C . ARG A 1 76 ? -4.600 -0.838 9.592 1.00 94.88 76 ARG A C 1
ATOM 589 O O . ARG A 1 76 ? -3.527 -0.403 9.170 1.00 94.88 76 ARG A O 1
ATOM 596 N N . LEU A 1 77 ? -5.276 -1.808 8.998 1.00 97.19 77 LEU A N 1
ATOM 597 C CA . LEU A 1 77 ? -4.809 -2.514 7.808 1.00 97.19 77 LEU A CA 1
ATOM 598 C C . LEU A 1 77 ? -5.927 -2.593 6.769 1.00 97.19 77 LEU A C 1
ATOM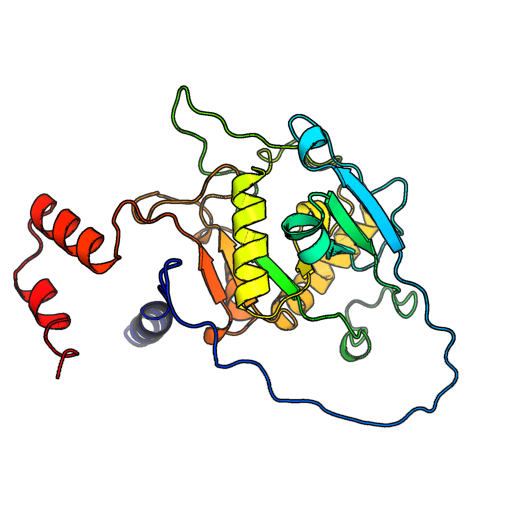 600 O O . LEU A 1 77 ? -7.093 -2.721 7.129 1.00 97.19 77 LEU A O 1
ATOM 604 N N . LEU A 1 78 ? -5.562 -2.521 5.493 1.00 98.38 78 LEU A N 1
ATOM 605 C CA . LEU A 1 78 ? -6.465 -2.801 4.379 1.00 98.38 78 LEU A CA 1
ATOM 606 C C . LEU A 1 78 ? -6.717 -4.307 4.296 1.00 98.38 78 LEU A C 1
ATOM 608 O O . LEU A 1 78 ? -5.753 -5.077 4.297 1.00 98.38 78 LEU A O 1
ATOM 612 N N . ASP A 1 79 ? -7.982 -4.709 4.213 1.00 98.25 79 ASP A N 1
ATOM 613 C CA . ASP A 1 79 ? -8.377 -6.109 4.052 1.00 98.25 79 ASP A CA 1
ATOM 614 C C . ASP A 1 79 ? -8.250 -6.550 2.583 1.00 98.25 79 ASP A C 1
ATOM 616 O O . ASP A 1 79 ? -8.867 -5.982 1.675 1.00 98.25 79 ASP A O 1
ATOM 620 N N . VAL A 1 80 ? -7.405 -7.555 2.336 1.00 98.56 80 VAL A N 1
ATOM 621 C CA . VAL A 1 80 ? -7.101 -8.049 0.984 1.00 98.56 80 VAL A CA 1
ATOM 622 C C . VAL A 1 80 ? -8.251 -8.875 0.410 1.00 98.56 80 VAL A C 1
ATOM 624 O O . VAL A 1 80 ? -8.427 -8.892 -0.811 1.00 98.56 80 VAL A O 1
ATOM 627 N N . ALA A 1 81 ? -9.006 -9.586 1.250 1.00 97.94 81 ALA A N 1
ATOM 628 C CA . ALA A 1 81 ? -10.131 -10.400 0.801 1.00 97.94 81 ALA A CA 1
ATOM 629 C C . ALA A 1 81 ? -11.318 -9.503 0.444 1.00 97.94 81 ALA A C 1
ATOM 631 O O . ALA A 1 81 ? -11.867 -9.637 -0.651 1.00 97.94 81 ALA A O 1
ATOM 632 N N . SER A 1 82 ? -11.634 -8.515 1.290 1.00 97.94 82 SER A N 1
ATOM 633 C CA . SER A 1 82 ? -12.692 -7.545 0.985 1.00 97.94 82 SER A CA 1
ATOM 634 C C . SER A 1 82 ? -12.430 -6.833 -0.346 1.00 97.94 82 SER A C 1
ATOM 636 O O . SER A 1 82 ? -13.331 -6.728 -1.179 1.00 97.94 82 SER A O 1
ATOM 638 N N . PHE A 1 83 ? -11.179 -6.428 -0.606 1.00 98.19 83 PHE A N 1
ATOM 639 C CA . PHE A 1 83 ? -10.835 -5.691 -1.825 1.00 98.19 83 PHE A CA 1
ATOM 640 C C . PHE A 1 83 ? -10.912 -6.534 -3.107 1.00 98.19 83 PHE A C 1
ATOM 642 O O . PHE A 1 83 ? -11.276 -6.029 -4.162 1.00 98.19 83 PHE A O 1
ATOM 649 N N . LEU A 1 84 ? -10.511 -7.802 -3.063 1.00 97.19 84 LEU A N 1
ATOM 650 C CA . LEU A 1 84 ? -10.367 -8.621 -4.273 1.00 97.19 84 LEU A CA 1
ATOM 651 C C . LEU A 1 84 ? -11.542 -9.564 -4.526 1.00 97.19 84 LEU A C 1
ATOM 653 O O . LEU A 1 84 ? -11.791 -9.891 -5.684 1.00 97.19 84 LEU A O 1
ATOM 657 N N . ASP A 1 85 ? -12.210 -10.022 -3.468 1.00 97.75 85 ASP A N 1
ATOM 658 C CA . ASP A 1 85 ? -13.242 -11.059 -3.550 1.00 97.75 85 ASP A CA 1
ATOM 659 C C . ASP A 1 85 ? -14.646 -10.495 -3.275 1.00 97.75 85 ASP A C 1
ATOM 661 O O . ASP A 1 85 ? -15.628 -11.036 -3.775 1.00 97.75 85 ASP A O 1
ATOM 665 N N . MET A 1 86 ? -14.743 -9.395 -2.516 1.00 97.06 86 MET A N 1
ATOM 666 C CA . MET A 1 86 ? -16.014 -8.745 -2.152 1.00 97.06 86 MET A CA 1
ATOM 667 C C . MET A 1 86 ? -16.211 -7.377 -2.824 1.00 97.06 86 MET A C 1
ATOM 669 O O . MET A 1 86 ? -17.149 -6.660 -2.477 1.00 97.06 86 MET A O 1
ATOM 673 N N . ASP A 1 87 ? -15.309 -6.984 -3.731 1.00 95.94 87 ASP A N 1
ATOM 674 C CA . ASP A 1 87 ? -15.298 -5.684 -4.420 1.00 95.94 87 ASP A CA 1
ATOM 675 C C . ASP A 1 87 ? -15.500 -4.473 -3.482 1.00 95.94 87 ASP A C 1
ATOM 677 O O . ASP A 1 87 ? -16.102 -3.457 -3.845 1.00 95.94 87 ASP A O 1
ATOM 681 N N . THR A 1 88 ? -14.981 -4.564 -2.254 1.00 98.06 88 THR A N 1
ATOM 682 C CA . THR A 1 88 ? -15.162 -3.554 -1.207 1.00 98.06 88 THR A CA 1
ATOM 683 C C . THR A 1 88 ? -13.817 -3.134 -0.627 1.00 98.06 88 THR A C 1
ATOM 685 O O . THR A 1 88 ? -13.028 -3.940 -0.142 1.00 98.06 88 THR A O 1
ATOM 688 N N . PHE A 1 89 ? -13.545 -1.835 -0.643 1.00 98.31 89 PHE A N 1
ATOM 689 C CA . PHE A 1 89 ? -12.418 -1.252 0.065 1.00 98.31 89 PHE A CA 1
ATOM 690 C C . PHE A 1 89 ? -12.729 -1.191 1.562 1.00 98.31 89 PHE A C 1
ATOM 692 O O . PHE A 1 89 ? -13.607 -0.432 1.971 1.00 98.31 89 PHE A O 1
ATOM 699 N N . GLU A 1 90 ? -11.990 -1.947 2.377 1.00 98.00 90 GLU A N 1
ATOM 700 C CA . GLU A 1 90 ? -12.178 -1.972 3.830 1.00 98.00 90 GLU A CA 1
ATOM 701 C C . GLU A 1 90 ? -10.880 -1.756 4.603 1.00 98.00 90 GLU A C 1
ATOM 703 O O . GLU A 1 90 ? -9.864 -2.398 4.340 1.00 98.00 90 GLU A O 1
ATOM 708 N N . ILE A 1 91 ? -10.924 -0.867 5.597 1.00 98.00 91 ILE A N 1
ATOM 709 C CA . ILE A 1 91 ? -9.842 -0.697 6.571 1.00 98.00 91 ILE A CA 1
ATOM 710 C C . ILE A 1 91 ? -10.294 -1.267 7.909 1.00 98.00 91 ILE A C 1
ATOM 712 O O . ILE A 1 91 ? -11.246 -0.767 8.513 1.00 98.00 91 ILE A O 1
ATOM 716 N N . THR A 1 92 ? -9.557 -2.257 8.396 1.00 96.06 92 THR A N 1
ATOM 717 C CA . THR A 1 92 ? -9.793 -2.926 9.674 1.00 96.06 92 THR A CA 1
ATOM 718 C C . THR A 1 92 ? -8.846 -2.372 10.727 1.00 96.06 92 THR A C 1
ATOM 720 O O . THR A 1 92 ? -7.624 -2.416 10.585 1.00 96.06 92 THR A O 1
ATOM 723 N N . GLU A 1 93 ? -9.414 -1.833 11.797 1.00 93.94 93 GLU A N 1
ATOM 724 C CA . GLU A 1 93 ? -8.728 -1.449 13.021 1.00 93.94 93 GLU A CA 1
ATOM 725 C C . GLU A 1 93 ? -8.617 -2.646 13.962 1.00 93.94 93 GLU A C 1
ATOM 727 O O . GLU A 1 93 ? -9.597 -3.329 14.275 1.00 93.94 93 GLU A O 1
ATOM 732 N N . PHE A 1 94 ? -7.396 -2.864 14.436 1.00 89.31 94 PHE A N 1
ATOM 733 C CA . PHE A 1 94 ? -7.069 -3.920 15.369 1.00 89.31 94 PHE A CA 1
ATOM 734 C C . PHE A 1 94 ? -7.077 -3.374 16.795 1.00 89.31 94 PHE A C 1
ATOM 736 O O . PHE A 1 94 ? -6.561 -2.273 17.049 1.00 89.31 94 PHE A O 1
ATOM 743 N N . PRO A 1 95 ? -7.632 -4.144 17.745 1.00 78.56 95 PRO A N 1
ATOM 744 C CA . PRO A 1 95 ? -7.539 -3.800 19.149 1.00 78.56 95 PRO A CA 1
ATOM 745 C C . PRO A 1 95 ? -6.072 -3.660 19.547 1.00 78.56 95 PRO A C 1
ATOM 747 O O . PRO A 1 95 ? -5.223 -4.455 19.150 1.00 78.56 95 PRO A O 1
ATOM 750 N N . GLY A 1 96 ? -5.751 -2.629 20.320 1.00 67.62 96 GLY A N 1
ATOM 751 C CA . GLY A 1 96 ? -4.400 -2.469 20.848 1.00 67.62 96 GLY A CA 1
ATOM 752 C C . GLY A 1 96 ? -4.357 -2.765 22.339 1.00 67.62 96 GLY A C 1
ATOM 753 O O . GLY A 1 96 ? -5.268 -2.403 23.089 1.00 67.62 96 GLY A O 1
ATOM 754 N N . ILE A 1 97 ? -3.243 -3.336 22.776 1.00 53.09 97 ILE A N 1
ATOM 755 C CA . ILE A 1 97 ? -2.925 -3.502 24.189 1.00 53.09 97 ILE A CA 1
ATOM 756 C C . ILE A 1 97 ? -2.238 -2.219 24.688 1.00 53.09 97 ILE A C 1
ATOM 758 O O . ILE A 1 97 ? -1.188 -1.839 24.184 1.00 53.09 97 ILE A O 1
ATOM 762 N N . ILE A 1 98 ? -2.900 -1.585 25.664 1.00 47.94 98 ILE A N 1
ATOM 763 C CA . ILE A 1 98 ? -2.445 -0.632 26.697 1.00 47.94 98 ILE A CA 1
ATOM 764 C C . ILE A 1 98 ? -1.751 0.671 26.241 1.00 47.94 98 ILE A C 1
ATOM 766 O O . ILE A 1 98 ? -0.827 0.725 25.439 1.00 47.94 98 ILE A O 1
ATOM 770 N N . GLU A 1 99 ? -2.222 1.754 26.857 1.00 47.66 99 GLU A N 1
ATOM 771 C CA . GLU A 1 99 ? -1.895 3.178 26.724 1.00 47.66 99 GLU A CA 1
ATOM 772 C C . GLU A 1 99 ? -0.448 3.570 27.081 1.00 47.66 99 GLU A C 1
ATOM 774 O O . GLU A 1 99 ? -0.191 4.688 27.534 1.00 47.66 99 GLU A O 1
ATOM 779 N N . THR A 1 100 ? 0.544 2.700 26.908 1.00 48.31 100 THR A N 1
ATOM 780 C CA . THR A 1 100 ? 1.922 3.105 27.168 1.00 48.31 100 THR A CA 1
ATOM 781 C C . THR A 1 100 ? 2.434 3.935 25.990 1.00 48.31 100 THR A C 1
ATOM 783 O O . THR A 1 100 ? 2.817 3.441 24.929 1.00 48.31 100 THR A O 1
ATOM 786 N N . GLN A 1 101 ? 2.523 5.252 26.201 1.00 50.06 101 GLN A N 1
ATOM 787 C CA . GLN A 1 101 ? 3.241 6.179 25.311 1.00 50.06 101 GLN A CA 1
ATOM 788 C C . GLN A 1 101 ? 4.739 5.838 25.169 1.00 50.06 101 GLN A C 1
ATOM 790 O O . GLN A 1 101 ? 5.464 6.487 24.419 1.00 50.06 101 GLN A O 1
ATOM 795 N N . ASN A 1 102 ? 5.224 4.817 25.878 1.00 54.06 102 ASN A N 1
ATOM 796 C CA . ASN A 1 102 ? 6.593 4.360 25.790 1.00 54.06 102 ASN A CA 1
ATOM 797 C C . ASN A 1 102 ? 6.836 3.684 24.429 1.00 54.06 102 ASN A C 1
ATOM 799 O O . ASN A 1 102 ? 6.326 2.599 24.150 1.00 54.06 102 ASN A O 1
ATOM 803 N N . ALA A 1 103 ? 7.644 4.318 23.578 1.00 54.28 103 ALA A N 1
ATOM 804 C CA . ALA A 1 103 ? 8.085 3.763 22.297 1.00 54.28 103 ALA A CA 1
ATOM 805 C C . ALA A 1 103 ? 8.924 2.474 22.443 1.00 54.28 103 ALA A C 1
ATOM 807 O O . ALA A 1 103 ? 9.144 1.780 21.457 1.00 54.28 103 ALA A O 1
ATOM 808 N N . ARG A 1 104 ? 9.376 2.142 23.664 1.00 52.69 104 ARG A N 1
ATOM 809 C CA . ARG A 1 104 ? 10.050 0.877 24.001 1.00 52.69 104 ARG A CA 1
ATOM 810 C C . ARG A 1 104 ? 9.099 -0.219 24.483 1.00 52.69 104 ARG A C 1
ATOM 812 O O . ARG A 1 104 ? 9.579 -1.265 24.905 1.00 52.69 104 ARG A O 1
ATOM 819 N N . THR A 1 105 ? 7.786 0.026 24.502 1.00 54.44 105 THR A N 1
ATOM 820 C CA . THR A 1 105 ? 6.826 -1.027 24.861 1.00 54.44 105 THR A CA 1
ATOM 821 C C . THR A 1 105 ? 6.993 -2.165 23.871 1.00 54.44 105 THR A C 1
ATOM 823 O O . THR A 1 105 ? 6.940 -1.943 22.662 1.00 54.44 105 THR A O 1
ATOM 826 N N . ASP A 1 106 ? 7.244 -3.353 24.403 1.00 54.81 106 ASP A N 1
ATOM 827 C CA . ASP A 1 106 ? 7.478 -4.547 23.619 1.00 54.81 106 ASP A CA 1
ATOM 828 C C . ASP A 1 106 ? 6.243 -4.869 22.763 1.00 54.81 106 ASP A C 1
ATOM 830 O O . ASP A 1 106 ? 5.197 -5.276 23.269 1.00 54.81 106 ASP A O 1
ATOM 834 N N . LEU A 1 107 ? 6.357 -4.645 21.451 1.00 57.62 107 LEU A N 1
ATOM 835 C CA . LEU A 1 107 ? 5.302 -4.951 20.482 1.00 57.62 107 LEU A CA 1
ATOM 836 C C . LEU A 1 107 ? 5.190 -6.463 20.220 1.00 57.62 107 LEU A C 1
ATOM 838 O O . LEU A 1 107 ? 4.334 -6.871 19.438 1.00 57.62 107 LEU A O 1
ATOM 842 N N . SER A 1 108 ? 6.010 -7.303 20.871 1.00 54.72 108 SER A N 1
ATOM 843 C CA . SER A 1 108 ? 5.873 -8.767 20.829 1.00 54.72 108 SER A CA 1
ATOM 844 C C . SER A 1 108 ? 4.505 -9.253 21.316 1.00 54.72 108 SER A C 1
ATOM 846 O O . SER A 1 108 ? 4.067 -10.330 20.924 1.00 54.72 108 SER A O 1
ATOM 848 N N . GLN A 1 109 ? 3.804 -8.449 22.125 1.00 57.41 109 GLN A N 1
ATOM 849 C CA . GLN A 1 109 ? 2.455 -8.764 22.597 1.00 57.41 109 GLN A CA 1
ATOM 850 C C . GLN A 1 109 ? 1.353 -8.426 21.586 1.00 57.41 109 GLN A C 1
ATOM 852 O O . GLN A 1 109 ? 0.193 -8.771 21.806 1.00 57.41 109 GLN A O 1
ATOM 857 N N . ILE A 1 110 ? 1.683 -7.754 20.479 1.00 66.69 110 ILE A N 1
ATOM 858 C CA . ILE A 1 110 ? 0.712 -7.438 19.434 1.00 66.69 110 ILE A CA 1
ATOM 859 C C . ILE A 1 110 ? 0.694 -8.585 18.432 1.00 66.69 110 ILE A C 1
ATOM 861 O O . ILE A 1 110 ? 1.564 -8.703 17.569 1.00 66.69 110 ILE A O 1
ATOM 865 N N . ILE A 1 111 ? -0.335 -9.418 18.539 1.00 73.75 111 ILE A N 1
ATOM 866 C CA . ILE A 1 111 ? -0.621 -10.454 17.551 1.00 73.75 111 ILE A CA 1
ATOM 867 C C . ILE A 1 111 ? -1.366 -9.784 16.392 1.00 73.75 111 ILE A C 1
ATOM 869 O O . ILE A 1 111 ? -2.591 -9.674 16.402 1.00 73.75 111 ILE A O 1
ATOM 873 N N . LEU A 1 112 ? -0.612 -9.281 15.413 1.00 83.88 112 LEU A N 1
ATOM 874 C CA . LEU A 1 112 ? -1.174 -8.862 14.129 1.00 83.88 112 LEU A CA 1
ATOM 875 C C . LEU A 1 112 ? -1.315 -10.078 13.205 1.00 83.88 112 LEU A C 1
ATOM 877 O O . LEU A 1 112 ? -0.451 -10.961 13.223 1.00 83.88 112 LEU A O 1
ATOM 881 N N . PRO A 1 113 ? -2.370 -10.134 12.376 1.00 91.62 113 PRO A N 1
ATOM 882 C CA . PRO A 1 113 ? -2.454 -11.140 11.327 1.00 91.62 113 PRO A CA 1
ATOM 883 C C . PRO A 1 113 ? -1.343 -10.920 10.289 1.00 91.62 113 PRO A C 1
ATOM 885 O O . PRO A 1 113 ? -0.845 -9.802 10.170 1.00 91.62 113 PRO A O 1
ATOM 888 N N . PRO A 1 114 ? -0.972 -11.938 9.494 1.00 95.31 114 PRO A N 1
ATOM 889 C CA . PRO A 1 114 ? -0.020 -11.788 8.396 1.00 95.31 114 PRO A CA 1
ATOM 890 C C . PRO A 1 114 ? -0.383 -10.633 7.453 1.00 95.31 114 PRO A C 1
ATOM 892 O O . PRO A 1 114 ? -1.467 -10.618 6.859 1.00 95.31 114 PRO A O 1
ATOM 895 N N . TYR A 1 115 ? 0.539 -9.684 7.288 1.00 97.75 115 TYR A N 1
ATOM 896 C CA . TYR A 1 115 ? 0.346 -8.510 6.441 1.00 97.75 115 TYR A CA 1
ATOM 897 C C . TYR A 1 115 ? 1.570 -8.201 5.582 1.00 97.75 115 TYR A C 1
ATOM 899 O O . TYR A 1 115 ? 2.712 -8.484 5.960 1.00 97.75 115 TYR A O 1
ATOM 907 N N . ALA A 1 116 ? 1.314 -7.577 4.435 1.00 98.44 116 ALA A N 1
ATOM 908 C CA . ALA A 1 116 ? 2.336 -6.957 3.607 1.00 98.44 116 ALA A CA 1
ATOM 909 C C . ALA A 1 116 ? 2.467 -5.474 3.973 1.00 98.44 116 ALA A C 1
ATOM 911 O O . ALA A 1 116 ? 1.462 -4.805 4.215 1.00 98.44 116 ALA A O 1
ATOM 912 N N . ALA A 1 117 ? 3.684 -4.940 3.996 1.00 98.25 117 ALA A N 1
ATOM 913 C CA . ALA A 1 117 ? 3.917 -3.501 4.114 1.00 98.25 117 ALA A CA 1
ATOM 914 C C . ALA A 1 117 ? 4.229 -2.912 2.734 1.00 98.25 117 ALA A C 1
ATOM 916 O O . ALA A 1 117 ? 4.964 -3.523 1.958 1.00 98.25 117 ALA A O 1
ATOM 917 N N . ILE A 1 118 ? 3.685 -1.736 2.418 1.00 98.25 118 ILE A N 1
ATOM 918 C CA . ILE A 1 118 ? 3.935 -1.065 1.136 1.00 98.25 118 ILE A CA 1
ATOM 919 C C . ILE A 1 118 ? 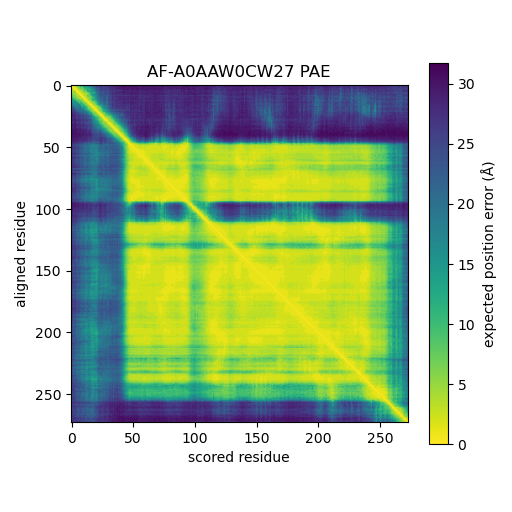4.932 0.073 1.323 1.00 98.25 118 ILE A C 1
ATOM 921 O O . ILE A 1 118 ? 4.679 1.009 2.078 1.00 98.25 118 ILE A O 1
ATOM 925 N N . SER A 1 119 ? 6.027 0.020 0.569 1.00 97.44 119 SER A N 1
ATOM 926 C CA . SER A 1 119 ? 7.071 1.043 0.533 1.00 97.44 119 SER A CA 1
ATOM 927 C C . SER A 1 119 ? 7.033 1.776 -0.808 1.00 97.44 119 SER A C 1
ATOM 929 O O . SER A 1 119 ? 7.139 1.158 -1.866 1.00 97.44 119 SER A O 1
ATOM 931 N N . TYR A 1 120 ? 6.837 3.096 -0.787 1.00 97.38 120 TYR A N 1
ATOM 932 C CA . TYR A 1 120 ? 6.619 3.887 -2.002 1.00 97.38 120 TYR A CA 1
ATOM 933 C C . TYR A 1 120 ? 6.803 5.396 -1.747 1.00 97.38 120 TYR A C 1
ATOM 935 O O . TYR A 1 120 ? 6.562 5.872 -0.631 1.00 97.38 120 TYR A O 1
ATOM 943 N N . PRO A 1 121 ? 7.208 6.189 -2.755 1.00 96.56 121 PRO A N 1
ATOM 944 C CA . PRO A 1 121 ? 7.152 7.643 -2.680 1.00 96.56 121 PRO A CA 1
ATOM 945 C C . PRO A 1 121 ? 5.701 8.133 -2.755 1.00 96.56 121 PRO A C 1
ATOM 947 O O . PRO A 1 121 ? 4.908 7.672 -3.571 1.00 96.56 121 PRO A O 1
ATOM 950 N N . TRP A 1 122 ? 5.350 9.124 -1.936 1.00 95.94 122 TRP A N 1
ATOM 951 C CA . TRP A 1 122 ? 4.008 9.725 -1.964 1.00 95.94 122 TRP A CA 1
ATOM 952 C C . TRP A 1 122 ? 3.728 10.528 -3.235 1.00 95.94 122 TRP A C 1
ATOM 954 O O . TRP A 1 122 ? 2.563 10.778 -3.543 1.00 95.94 122 TRP A O 1
ATOM 964 N N . ARG A 1 123 ? 4.789 10.965 -3.923 1.00 96.12 123 ARG A N 1
ATOM 965 C CA . ARG A 1 123 ? 4.731 11.656 -5.207 1.00 96.12 123 ARG A CA 1
ATOM 966 C C . ARG A 1 123 ? 5.902 11.245 -6.074 1.00 96.12 123 ARG A C 1
ATOM 968 O O . ARG A 1 123 ? 7.032 11.376 -5.605 1.00 96.12 123 ARG A O 1
ATOM 975 N N . ASP A 1 124 ? 5.634 10.758 -7.281 1.00 95.44 124 ASP A N 1
ATOM 976 C CA . ASP A 1 124 ? 6.683 10.368 -8.232 1.00 95.44 124 ASP A CA 1
ATOM 977 C C . ASP A 1 124 ? 6.119 10.220 -9.662 1.00 95.44 124 ASP A C 1
ATOM 979 O O . ASP A 1 124 ? 5.665 11.205 -10.254 1.00 95.44 124 ASP A O 1
ATOM 983 N N . LEU A 1 125 ? 6.103 9.006 -10.223 1.00 96.12 125 LEU A N 1
ATOM 984 C CA . LEU A 1 125 ? 5.723 8.761 -11.607 1.00 96.12 125 LEU A CA 1
ATOM 985 C C . LEU A 1 125 ? 4.239 9.036 -11.838 1.00 96.12 125 LEU A C 1
ATOM 987 O O . LEU A 1 125 ? 3.371 8.403 -11.243 1.00 96.12 125 LEU A O 1
ATOM 991 N N . GLN A 1 126 ? 3.952 9.911 -12.799 1.00 96.12 126 GLN A N 1
ATOM 992 C CA . GLN A 1 126 ? 2.592 10.182 -13.257 1.00 96.12 126 GLN A CA 1
ATOM 993 C C . GLN A 1 126 ? 2.215 9.310 -14.454 1.00 96.12 126 GLN A C 1
ATOM 995 O O . GLN A 1 126 ? 3.075 8.749 -15.146 1.00 96.12 126 GLN A O 1
ATOM 1000 N N . HIS A 1 127 ? 0.915 9.221 -14.727 1.00 92.75 127 HIS A N 1
ATOM 1001 C CA . HIS A 1 127 ? 0.426 8.662 -15.981 1.00 92.75 127 HIS A CA 1
ATOM 1002 C C . HIS A 1 127 ? 1.002 9.416 -17.194 1.00 92.75 127 HIS A C 1
ATOM 1004 O O . HIS A 1 127 ? 1.167 10.638 -17.140 1.00 92.75 127 HIS A O 1
ATOM 1010 N N . PRO A 1 128 ? 1.290 8.714 -18.307 1.00 89.50 128 PRO A N 1
ATOM 1011 C CA . PRO A 1 128 ? 1.542 9.361 -19.588 1.00 89.50 128 PRO A CA 1
ATOM 1012 C C . PRO A 1 128 ? 0.423 10.343 -19.957 1.00 89.50 128 PRO A C 1
ATOM 1014 O O . PRO A 1 128 ? -0.744 10.131 -19.613 1.00 89.50 128 PRO A O 1
ATOM 1017 N N . GLN A 1 129 ? 0.768 11.399 -20.694 1.00 88.56 129 GLN A N 1
ATOM 1018 C CA . GLN A 1 129 ? -0.212 12.389 -21.143 1.00 88.56 129 GLN A CA 1
ATOM 1019 C C . GLN A 1 129 ? -1.383 11.724 -21.878 1.00 88.56 129 GLN A C 1
ATOM 1021 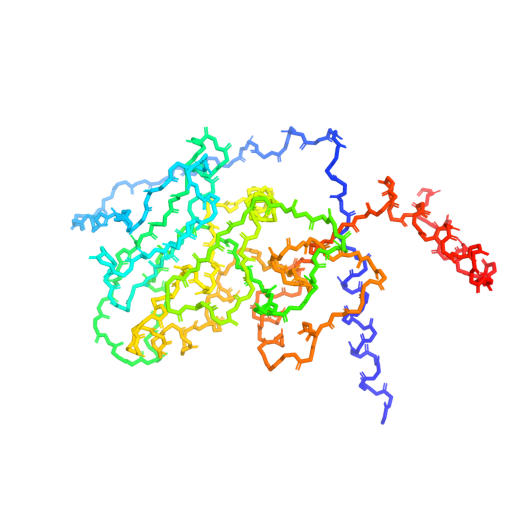O O . GLN A 1 129 ? -1.186 10.844 -22.714 1.00 88.56 129 GLN A O 1
ATOM 1026 N N . GLY A 1 130 ? -2.605 12.149 -21.550 1.00 87.94 130 GLY A N 1
ATOM 1027 C CA . GLY A 1 130 ? -3.832 11.612 -22.144 1.00 87.94 130 GLY A CA 1
ATOM 1028 C C . GLY A 1 130 ? -4.284 10.261 -21.584 1.00 87.94 130 GLY A C 1
ATOM 1029 O O . GLY A 1 130 ? -5.285 9.730 -22.054 1.00 87.94 130 GLY A O 1
ATOM 1030 N N . THR A 1 131 ? -3.592 9.713 -20.580 1.00 89.56 131 THR A N 1
ATOM 1031 C CA . THR A 1 131 ? -4.020 8.495 -19.880 1.00 89.56 131 THR A CA 1
ATOM 1032 C C . THR A 1 131 ? -4.385 8.798 -18.432 1.00 89.56 131 THR A C 1
ATOM 1034 O O . THR A 1 131 ? -3.749 9.620 -17.773 1.00 89.56 131 THR A O 1
ATOM 1037 N N . SER A 1 132 ? -5.421 8.133 -17.934 1.00 91.38 132 SER A N 1
ATOM 1038 C CA . SER A 1 132 ? -5.812 8.159 -16.529 1.00 91.38 132 SER A CA 1
ATOM 1039 C C . SER A 1 132 ? -6.373 6.798 -16.136 1.00 91.38 132 SER A C 1
ATOM 1041 O O . SER A 1 132 ? -6.871 6.051 -16.979 1.00 91.38 132 SER A O 1
ATOM 1043 N N . ALA A 1 133 ? -6.268 6.474 -14.853 1.00 92.69 133 ALA A N 1
ATOM 1044 C CA . ALA A 1 133 ? -6.903 5.310 -14.258 1.00 92.69 133 ALA A CA 1
ATOM 1045 C C . ALA A 1 133 ? -7.800 5.755 -13.091 1.00 92.69 133 ALA A C 1
ATOM 1047 O O . ALA A 1 133 ? -7.531 6.800 -12.478 1.00 92.69 133 ALA A O 1
ATOM 1048 N N . PRO A 1 134 ? -8.850 4.982 -12.760 1.00 97.00 134 PRO A N 1
ATOM 1049 C CA . PRO A 1 134 ? -9.632 5.194 -11.550 1.00 97.00 134 PRO A CA 1
ATOM 1050 C C . PRO A 1 134 ? -8.722 5.279 -10.325 1.00 97.00 134 PRO A C 1
ATOM 1052 O O . PRO A 1 134 ? -7.858 4.427 -10.099 1.00 97.00 134 PRO A O 1
ATOM 1055 N N . SER A 1 135 ? -8.889 6.336 -9.541 1.00 98.00 135 SER A N 1
ATOM 1056 C CA . SER A 1 135 ? -8.026 6.618 -8.399 1.00 98.00 135 SER A CA 1
ATOM 1057 C C . SER A 1 135 ? -8.767 7.409 -7.333 1.00 98.00 135 SER A C 1
ATOM 1059 O O . SER A 1 135 ? -9.821 7.986 -7.597 1.00 98.00 135 SER A O 1
ATOM 1061 N N . PHE A 1 136 ? -8.226 7.422 -6.121 1.00 98.31 136 PHE A N 1
ATOM 1062 C CA . PHE A 1 136 ? -8.832 8.097 -4.978 1.00 98.31 136 PHE A CA 1
ATOM 1063 C C . PHE A 1 136 ? -7.778 8.814 -4.136 1.00 98.31 136 PHE A C 1
ATOM 1065 O O . PHE A 1 136 ? -6.581 8.531 -4.211 1.00 98.31 136 PHE A O 1
ATOM 1072 N N . SER A 1 137 ? -8.228 9.765 -3.326 1.00 98.06 137 SER A N 1
ATOM 1073 C CA . SER A 1 137 ? -7.379 10.529 -2.409 1.00 98.06 137 SER A CA 1
ATOM 1074 C C . SER A 1 137 ? -7.664 10.155 -0.959 1.00 98.06 137 SER A C 1
ATOM 1076 O O . SER A 1 137 ? -8.690 9.552 -0.650 1.00 98.06 137 SER A O 1
ATOM 1078 N N . VAL A 1 138 ? -6.767 10.530 -0.046 1.00 97.19 138 VAL A N 1
ATOM 1079 C CA . VAL A 1 138 ? -6.921 10.240 1.386 1.00 97.19 138 VAL A CA 1
ATOM 1080 C C . VAL A 1 138 ? -6.979 11.535 2.187 1.00 97.19 138 VAL A C 1
ATOM 1082 O O . VAL A 1 138 ? -6.118 12.411 2.051 1.00 97.19 138 VAL A O 1
ATOM 1085 N N . ALA A 1 139 ? -7.994 11.660 3.041 1.00 96.25 139 ALA A N 1
ATOM 1086 C CA . ALA A 1 139 ? -8.162 12.804 3.927 1.00 96.25 139 ALA A CA 1
ATOM 1087 C C . ALA A 1 139 ? -6.924 12.985 4.822 1.00 96.25 139 ALA A C 1
ATOM 1089 O O . ALA A 1 139 ? -6.398 12.029 5.383 1.00 96.25 139 ALA A O 1
ATOM 1090 N N . GLY A 1 140 ? -6.435 14.223 4.941 1.00 94.44 140 GLY A N 1
ATOM 1091 C CA . GLY A 1 140 ? -5.197 14.545 5.666 1.00 94.44 140 GLY A CA 1
ATOM 1092 C C . GLY A 1 140 ? -3.895 14.293 4.883 1.00 94.44 140 GLY A C 1
ATOM 1093 O O . GLY A 1 140 ? -2.832 14.714 5.340 1.00 94.44 140 GLY A O 1
ATOM 1094 N N . ALA A 1 141 ? -3.964 13.683 3.694 1.00 95.50 141 ALA A N 1
ATOM 1095 C CA . ALA A 1 141 ? -2.832 13.474 2.783 1.00 95.50 141 ALA A CA 1
ATOM 1096 C C . ALA A 1 141 ? -3.129 13.933 1.339 1.00 95.50 141 ALA A C 1
ATOM 1098 O O . ALA A 1 141 ? -2.566 13.402 0.388 1.00 95.50 141 ALA A O 1
ATOM 1099 N N . LEU A 1 142 ? -3.970 14.961 1.169 1.00 95.81 142 LEU A N 1
ATOM 1100 C CA . LEU A 1 142 ? -4.367 15.508 -0.145 1.00 95.81 142 LEU A CA 1
ATOM 1101 C C . LEU A 1 142 ? -3.219 16.132 -0.961 1.00 95.81 142 LEU A C 1
ATOM 1103 O O . LEU A 1 142 ? -3.391 16.450 -2.128 1.00 95.81 142 LEU A O 1
ATOM 1107 N N . HIS A 1 143 ? -2.059 16.343 -0.341 1.00 95.00 143 HIS A N 1
ATOM 1108 C CA . HIS A 1 143 ? -0.856 16.845 -1.005 1.00 95.00 143 HIS A CA 1
ATOM 1109 C C . HIS A 1 143 ? -0.037 15.735 -1.687 1.00 95.00 143 HIS A C 1
ATOM 1111 O O . HIS A 1 143 ? 0.974 16.038 -2.317 1.00 95.00 143 HIS A O 1
ATOM 1117 N N . ALA A 1 144 ? -0.410 14.467 -1.493 1.00 96.00 144 ALA A N 1
ATOM 1118 C CA . ALA A 1 144 ? 0.186 13.312 -2.152 1.00 96.00 144 ALA A CA 1
ATOM 1119 C C . ALA A 1 144 ? -0.591 12.960 -3.428 1.00 96.00 144 ALA A C 1
ATOM 1121 O O . ALA A 1 144 ? -1.766 13.303 -3.550 1.00 96.00 144 ALA A O 1
ATOM 1122 N N . ASP A 1 145 ? 0.041 12.228 -4.342 1.00 97.25 145 ASP A N 1
ATOM 1123 C CA . ASP A 1 145 ? -0.617 11.807 -5.580 1.00 97.25 145 ASP A CA 1
ATOM 1124 C C . ASP A 1 145 ? -1.740 10.803 -5.294 1.00 97.25 145 ASP A C 1
ATOM 1126 O O . ASP A 1 145 ? -1.602 9.992 -4.372 1.00 97.25 145 ASP A O 1
ATOM 1130 N N . PRO A 1 146 ? -2.840 10.783 -6.061 1.00 97.31 146 PRO A N 1
ATOM 1131 C CA . PRO A 1 146 ? -3.929 9.844 -5.817 1.00 97.31 146 PRO A CA 1
ATOM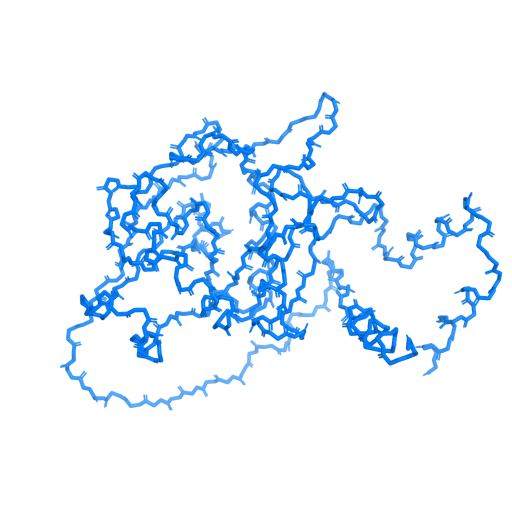 1132 C C . PRO A 1 146 ? -3.458 8.381 -5.912 1.00 97.31 146 PRO A C 1
ATOM 1134 O O . PRO A 1 146 ? -2.495 8.048 -6.603 1.00 97.31 146 PRO A O 1
ATOM 1137 N N . ILE A 1 147 ? -4.128 7.490 -5.182 1.00 98.31 147 ILE A N 1
ATOM 1138 C CA . ILE A 1 147 ? -3.866 6.047 -5.217 1.00 98.31 147 ILE A CA 1
ATOM 1139 C C . ILE A 1 147 ? -4.688 5.453 -6.357 1.00 98.31 147 ILE A C 1
ATOM 1141 O O . ILE A 1 147 ? -5.917 5.527 -6.330 1.00 98.31 147 ILE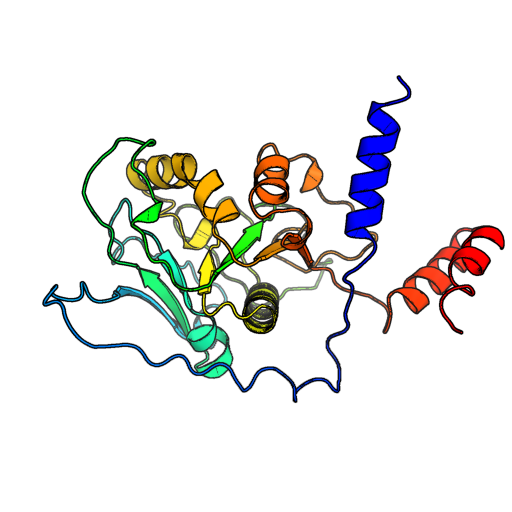 A O 1
ATOM 1145 N N . SER A 1 148 ? -4.024 4.857 -7.346 1.00 98.31 148 SER A N 1
ATOM 1146 C CA . SER A 1 148 ? -4.694 4.099 -8.402 1.00 98.31 148 SER A CA 1
ATOM 1147 C C . SER A 1 148 ? -5.325 2.829 -7.837 1.00 98.31 148 SER A C 1
ATOM 1149 O O . SER A 1 148 ? -4.678 2.065 -7.113 1.00 98.31 148 SER A O 1
ATOM 1151 N N . ILE A 1 149 ? -6.586 2.590 -8.200 1.00 98.31 149 ILE A N 1
ATOM 1152 C CA . ILE A 1 149 ? -7.328 1.386 -7.811 1.00 98.31 149 ILE A CA 1
ATOM 1153 C C . ILE A 1 149 ? -6.652 0.141 -8.402 1.00 98.31 149 ILE A C 1
ATOM 1155 O O . ILE A 1 149 ? -6.513 -0.862 -7.704 1.00 98.31 149 ILE A O 1
ATOM 1159 N N . ASP A 1 150 ? -6.139 0.218 -9.633 1.00 96.94 150 ASP A N 1
ATOM 1160 C CA . ASP A 1 150 ? -5.448 -0.898 -10.295 1.00 96.94 150 ASP A CA 1
ATOM 1161 C C . ASP A 1 150 ? -4.093 -1.215 -9.648 1.00 96.94 150 ASP A C 1
ATOM 1163 O O . ASP A 1 150 ? -3.713 -2.382 -9.490 1.00 96.94 150 ASP A O 1
ATOM 1167 N N . VAL A 1 151 ? -3.355 -0.184 -9.223 1.00 97.88 151 VAL A N 1
ATOM 1168 C CA . VAL A 1 151 ? -2.091 -0.377 -8.496 1.00 97.88 151 VAL A CA 1
ATOM 1169 C C . VAL A 1 151 ? -2.361 -0.968 -7.112 1.00 97.88 151 VAL A C 1
ATOM 1171 O O . VAL A 1 151 ? -1.663 -1.897 -6.702 1.00 97.88 151 VAL A O 1
ATOM 1174 N N . LEU A 1 152 ? -3.406 -0.508 -6.417 1.00 98.50 152 LEU A N 1
ATOM 1175 C CA . LEU A 1 152 ? -3.815 -1.091 -5.140 1.00 98.50 152 LEU A CA 1
ATOM 1176 C C . LEU A 1 152 ? -4.281 -2.546 -5.305 1.00 98.50 152 LEU A C 1
ATOM 1178 O O . LEU A 1 152 ? -3.887 -3.402 -4.517 1.00 98.50 152 LEU A O 1
ATOM 1182 N N . LYS A 1 153 ? -5.017 -2.860 -6.379 1.00 98.31 153 LYS A N 1
ATOM 1183 C CA . LYS A 1 153 ? -5.383 -4.235 -6.750 1.00 98.31 153 LYS A CA 1
ATOM 1184 C C . LYS A 1 153 ? -4.150 -5.109 -6.954 1.00 98.31 153 LYS A C 1
ATOM 1186 O O . LYS A 1 153 ? -4.100 -6.230 -6.452 1.00 98.31 153 LYS A O 1
ATOM 1191 N N . THR A 1 154 ? -3.134 -4.582 -7.635 1.00 97.94 154 THR A N 1
ATOM 1192 C CA . THR A 1 154 ? -1.841 -5.260 -7.814 1.00 97.94 154 THR A CA 1
ATOM 1193 C C . THR A 1 154 ? -1.163 -5.525 -6.467 1.00 97.94 154 THR A C 1
ATOM 1195 O O . THR A 1 154 ? -0.668 -6.629 -6.241 1.00 97.94 154 THR A O 1
ATOM 1198 N N . ALA A 1 155 ? -1.184 -4.557 -5.546 1.00 98.44 155 ALA A N 1
ATOM 1199 C CA . ALA A 1 155 ? -0.659 -4.737 -4.194 1.00 98.44 155 ALA A CA 1
ATOM 1200 C C . ALA A 1 155 ? -1.411 -5.837 -3.424 1.00 98.44 155 ALA A C 1
ATOM 1202 O O . ALA A 1 155 ? -0.768 -6.702 -2.834 1.00 98.44 155 ALA A O 1
ATOM 1203 N N . CYS A 1 156 ? -2.747 -5.863 -3.486 1.00 98.56 156 CYS A N 1
ATOM 1204 C CA . CYS A 1 156 ? -3.575 -6.910 -2.877 1.00 98.56 156 CYS A CA 1
ATOM 1205 C C . CYS A 1 156 ? -3.264 -8.301 -3.447 1.00 98.56 156 CYS A C 1
ATOM 1207 O O . CYS A 1 156 ? -3.117 -9.261 -2.689 1.00 98.56 156 CYS A O 1
ATOM 1209 N N . LEU A 1 157 ? -3.117 -8.420 -4.770 1.00 98.19 157 LEU A N 1
ATOM 1210 C CA . LEU A 1 157 ? -2.766 -9.684 -5.425 1.00 98.19 157 LEU A CA 1
ATOM 1211 C C . LEU A 1 157 ? -1.381 -10.175 -4.991 1.00 98.19 157 LEU A C 1
ATOM 1213 O O . LEU A 1 157 ? -1.218 -11.349 -4.656 1.00 98.19 157 LEU A O 1
ATOM 1217 N N . ALA A 1 158 ? -0.396 -9.276 -4.952 1.00 96.69 158 ALA A N 1
ATOM 1218 C CA . ALA A 1 158 ? 0.948 -9.595 -4.488 1.00 96.69 158 ALA A CA 1
ATOM 1219 C C . ALA A 1 158 ? 0.950 -10.004 -3.006 1.00 96.69 158 ALA A C 1
ATOM 1221 O O . ALA A 1 158 ? 1.525 -11.033 -2.660 1.00 96.69 158 ALA A O 1
ATOM 1222 N N . ALA A 1 159 ? 0.259 -9.260 -2.139 1.00 97.81 159 ALA A N 1
ATOM 1223 C CA . ALA A 1 159 ? 0.130 -9.582 -0.719 1.00 97.81 159 ALA A CA 1
ATOM 1224 C C . ALA A 1 159 ? -0.460 -10.987 -0.514 1.00 97.81 159 ALA A C 1
ATOM 1226 O O . ALA A 1 159 ? 0.135 -11.812 0.181 1.00 97.81 159 ALA A O 1
ATOM 1227 N N . ARG A 1 160 ? -1.563 -11.304 -1.203 1.00 97.94 160 ARG A N 1
ATOM 1228 C CA . ARG A 1 160 ? -2.188 -12.634 -1.171 1.00 97.94 160 ARG A CA 1
ATOM 1229 C C . ARG A 1 160 ? -1.235 -13.738 -1.622 1.00 97.94 160 ARG A C 1
ATOM 1231 O O . ARG A 1 160 ? -1.189 -14.792 -0.993 1.00 97.94 160 ARG A O 1
ATOM 1238 N N . ALA A 1 161 ? -0.460 -13.503 -2.681 1.00 95.75 161 ALA A N 1
ATOM 1239 C CA . ALA A 1 161 ? 0.512 -14.472 -3.188 1.00 95.75 161 ALA A CA 1
ATOM 1240 C C . ALA A 1 161 ? 1.626 -14.793 -2.176 1.00 95.75 161 ALA A C 1
ATOM 1242 O O . ALA A 1 161 ? 2.150 -15.906 -2.174 1.00 95.75 161 ALA A O 1
ATOM 1243 N N . TYR A 1 162 ? 1.946 -13.852 -1.285 1.00 96.38 162 TYR A N 1
ATOM 1244 C CA . TYR A 1 162 ? 2.867 -14.047 -0.162 1.00 96.38 162 TYR A CA 1
ATOM 1245 C C . TYR A 1 162 ? 2.171 -14.493 1.138 1.00 96.38 162 TYR A C 1
ATOM 1247 O O . TYR A 1 162 ? 2.799 -14.519 2.195 1.00 96.38 162 TYR A O 1
ATOM 1255 N N . GLY A 1 163 ? 0.890 -14.876 1.081 1.00 96.69 163 GLY A N 1
ATOM 1256 C CA . GLY A 1 163 ? 0.135 -15.369 2.236 1.00 96.69 163 GLY A CA 1
ATOM 1257 C C . GLY A 1 163 ? -0.324 -14.277 3.206 1.00 96.69 163 GLY A C 1
ATOM 1258 O O . GLY A 1 163 ? -0.651 -14.577 4.353 1.00 96.69 163 GLY A O 1
ATOM 1259 N N . CYS A 1 164 ? -0.348 -13.015 2.776 1.00 97.88 164 CYS A N 1
ATOM 1260 C CA . CYS A 1 164 ? -0.830 -11.897 3.579 1.00 97.88 164 CYS A CA 1
ATOM 1261 C C . CYS A 1 164 ? -2.323 -11.653 3.334 1.00 97.88 164 CYS A C 1
ATOM 1263 O O . CYS A 1 164 ? -2.737 -11.414 2.199 1.00 97.88 164 CYS A O 1
ATOM 1265 N N . GLY A 1 165 ? -3.116 -11.655 4.409 1.00 97.75 165 GLY A N 1
ATOM 1266 C CA . GLY A 1 165 ? -4.537 -11.278 4.367 1.00 97.75 165 GLY A CA 1
ATOM 1267 C C . GLY A 1 165 ? -4.767 -9.770 4.482 1.00 97.75 165 GLY A C 1
ATOM 1268 O O . GLY A 1 165 ? -5.873 -9.290 4.256 1.00 97.75 165 GLY A O 1
ATOM 1269 N N . TYR A 1 166 ? -3.718 -9.020 4.818 1.00 98.56 166 TYR A N 1
ATOM 1270 C CA . TYR A 1 166 ? -3.802 -7.598 5.109 1.00 98.56 166 TYR A CA 1
ATOM 1271 C C . TYR A 1 166 ? -2.657 -6.810 4.478 1.00 98.56 166 TYR A C 1
ATOM 1273 O O . TYR A 1 166 ? -1.575 -7.345 4.220 1.00 98.56 166 TYR A O 1
ATOM 1281 N N . ILE A 1 167 ? -2.881 -5.514 4.275 1.00 98.69 167 ILE A N 1
ATOM 1282 C CA . ILE A 1 167 ? -1.858 -4.566 3.834 1.00 98.69 167 ILE A CA 1
ATOM 1283 C C . ILE A 1 167 ? -1.739 -3.411 4.828 1.00 98.69 167 ILE A C 1
ATOM 1285 O O . ILE A 1 167 ? -2.728 -2.773 5.190 1.00 98.69 167 ILE A O 1
ATOM 1289 N N . TRP A 1 168 ? -0.506 -3.096 5.217 1.00 98.19 168 TRP A N 1
ATOM 1290 C CA . TRP A 1 168 ? -0.160 -1.823 5.828 1.00 98.19 168 TRP A CA 1
ATOM 1291 C C . TRP A 1 168 ? 0.311 -0.848 4.746 1.00 98.19 168 TRP A C 1
ATOM 1293 O O . TRP A 1 168 ? 1.327 -1.074 4.083 1.00 98.19 168 TRP A O 1
ATOM 1303 N N . LEU A 1 169 ? -0.428 0.245 4.580 1.00 97.81 169 LEU A N 1
ATOM 1304 C CA . LEU A 1 169 ? -0.109 1.335 3.663 1.00 97.81 169 LEU A CA 1
ATOM 1305 C C . LEU A 1 169 ? -0.180 2.634 4.455 1.00 97.81 169 LEU A C 1
ATOM 1307 O O . LEU A 1 169 ? -1.273 3.035 4.835 1.00 97.81 169 LEU A O 1
ATOM 1311 N N . ASP A 1 170 ? 0.945 3.303 4.692 1.00 96.00 170 ASP A N 1
ATOM 1312 C CA . ASP A 1 170 ? 1.042 4.464 5.592 1.00 96.00 170 ASP A CA 1
ATOM 1313 C C . ASP A 1 170 ? -0.082 5.512 5.435 1.00 96.00 170 ASP A C 1
ATOM 1315 O O . ASP A 1 170 ? -0.652 5.964 6.428 1.00 96.00 170 ASP A O 1
ATOM 1319 N N . ARG A 1 171 ? -0.480 5.858 4.207 1.00 95.56 171 ARG A N 1
ATOM 1320 C CA . ARG A 1 171 ? -1.554 6.823 3.941 1.00 95.56 171 ARG A CA 1
ATOM 1321 C C . ARG A 1 171 ? -2.920 6.357 4.434 1.00 95.56 171 ARG A C 1
ATOM 1323 O O . ARG A 1 171 ? -3.690 7.202 4.867 1.00 95.56 171 ARG A O 1
ATOM 1330 N N . LEU A 1 172 ? -3.202 5.056 4.425 1.00 97.06 172 LEU A N 1
ATOM 1331 C CA . LEU A 1 172 ? -4.462 4.461 4.895 1.00 97.06 172 LEU A CA 1
ATOM 1332 C C . LEU A 1 172 ? -4.388 3.985 6.353 1.00 97.06 172 LEU A C 1
ATOM 1334 O O . LEU A 1 172 ? -5.349 4.096 7.116 1.00 97.06 172 LEU A O 1
ATOM 1338 N N . SER A 1 173 ? -3.227 3.465 6.738 1.00 96.75 173 SER A N 1
ATOM 1339 C CA . SER A 1 173 ? -2.935 2.837 8.022 1.00 96.75 173 SER A CA 1
ATOM 1340 C C . SER A 1 173 ? -2.498 3.821 9.103 1.00 96.75 173 SER A C 1
ATOM 1342 O O . SER A 1 173 ? -2.341 3.420 10.254 1.00 96.75 173 SER A O 1
ATOM 1344 N N . ILE A 1 174 ? -2.336 5.109 8.795 1.00 95.81 174 ILE A N 1
ATOM 1345 C CA . ILE A 1 174 ? -2.064 6.190 9.757 1.00 95.81 174 ILE A CA 1
ATOM 1346 C C . ILE A 1 174 ? -3.160 7.247 9.607 1.00 95.81 174 ILE A C 1
ATOM 1348 O O . ILE A 1 174 ? -3.496 7.638 8.489 1.00 95.81 174 ILE A O 1
ATOM 1352 N N . LEU A 1 175 ? -3.705 7.744 10.720 1.00 95.88 175 LEU A N 1
ATOM 1353 C CA . LEU A 1 175 ? -4.680 8.832 10.695 1.00 95.88 175 LEU A CA 1
ATOM 1354 C C . LEU A 1 175 ? -3.970 10.131 10.341 1.00 95.88 175 LEU A C 1
ATOM 1356 O O . LEU A 1 175 ? -3.339 10.781 11.174 1.00 95.88 175 LEU A O 1
ATOM 1360 N N . GLN A 1 176 ? -4.065 10.519 9.072 1.00 94.69 176 GLN A N 1
ATOM 1361 C CA . GLN A 1 176 ? -3.246 11.601 8.542 1.00 94.69 176 GLN A CA 1
ATOM 1362 C C . GLN A 1 176 ? -3.597 12.976 9.145 1.00 94.69 176 GLN A C 1
ATOM 1364 O O . GLN A 1 176 ? -2.752 13.868 9.212 1.00 94.69 176 GLN A O 1
ATOM 1369 N N . GLY A 1 177 ? -4.829 13.158 9.620 1.00 93.25 177 GLY A N 1
ATOM 1370 C CA . GLY A 1 177 ? -5.253 14.370 10.327 1.00 93.25 177 GLY A CA 1
ATOM 1371 C C . GLY A 1 177 ? -4.856 14.421 11.808 1.00 93.25 177 GLY A C 1
ATOM 1372 O O . GLY A 1 177 ? -4.974 15.478 12.421 1.00 93.25 177 GLY A O 1
ATOM 1373 N N . ASP A 1 178 ? -4.375 13.319 12.390 1.00 94.94 178 ASP A N 1
ATOM 1374 C CA . ASP A 1 178 ? -4.134 13.199 13.829 1.00 94.94 178 ASP A CA 1
ATOM 1375 C C . ASP A 1 178 ? -2.629 13.179 14.143 1.00 94.94 178 ASP A C 1
ATOM 1377 O O . ASP A 1 178 ? -1.899 12.232 13.842 1.00 94.94 178 ASP A O 1
ATOM 1381 N N . LYS A 1 179 ? -2.145 14.244 14.793 1.00 93.75 179 LYS A N 1
ATOM 1382 C CA . LYS A 1 179 ? -0.733 14.386 15.180 1.00 93.75 179 LYS A CA 1
ATOM 1383 C C . LYS A 1 179 ? -0.289 13.326 16.194 1.00 93.75 179 LYS A C 1
ATOM 1385 O O . LYS A 1 179 ? 0.863 12.890 16.144 1.00 93.75 179 LYS A O 1
ATOM 1390 N N . LYS A 1 180 ? -1.166 12.932 17.122 1.00 92.50 180 LYS A N 1
ATOM 1391 C CA . LYS A 1 180 ? -0.868 11.919 18.142 1.00 92.50 180 LYS A CA 1
ATOM 1392 C C . LYS A 1 180 ? -0.703 10.558 17.473 1.00 92.50 180 LYS A C 1
ATOM 1394 O O . LYS A 1 180 ? 0.297 9.886 17.723 1.00 92.50 180 LYS A O 1
ATOM 1399 N N . ASP A 1 181 ? -1.627 10.202 16.583 1.00 92.50 181 ASP A N 1
ATOM 1400 C CA . ASP A 1 181 ? -1.570 8.950 15.825 1.00 92.50 181 ASP A CA 1
ATOM 1401 C C . ASP A 1 181 ? -0.333 8.884 14.925 1.00 92.50 181 ASP A C 1
ATOM 1403 O O . ASP A 1 181 ? 0.422 7.915 14.989 1.00 92.50 181 ASP A O 1
ATOM 1407 N N . LYS A 1 182 ? -0.061 9.954 14.165 1.00 93.19 182 LYS A N 1
ATOM 1408 C CA . LYS A 1 182 ? 1.137 10.073 13.322 1.00 93.19 182 LYS A CA 1
ATOM 1409 C C . LYS A 1 182 ? 2.416 9.813 14.102 1.00 93.19 182 LYS A C 1
ATOM 1411 O O . LYS A 1 182 ? 3.211 8.964 13.711 1.00 93.19 182 LYS A O 1
ATOM 1416 N N . ASN A 1 183 ? 2.609 10.522 15.213 1.00 91.44 183 ASN A N 1
ATOM 1417 C CA . ASN A 1 183 ? 3.802 10.355 16.038 1.00 91.44 183 ASN A CA 1
ATOM 1418 C C . ASN A 1 183 ? 3.908 8.924 16.579 1.00 91.44 183 ASN A C 1
ATOM 1420 O O . ASN A 1 183 ? 4.989 8.337 16.560 1.00 91.44 183 ASN A O 1
ATOM 1424 N N . TRP A 1 184 ? 2.788 8.354 17.027 1.00 90.31 184 TRP A N 1
ATOM 1425 C CA . TRP A 1 184 ? 2.737 6.998 17.564 1.00 90.31 184 TRP A CA 1
ATOM 1426 C C . TRP A 1 184 ? 3.099 5.936 16.515 1.00 90.31 184 TRP A C 1
ATOM 1428 O O . TRP A 1 184 ? 3.890 5.040 16.822 1.00 90.31 184 TRP A O 1
ATOM 1438 N N . GLN A 1 185 ? 2.568 6.066 15.293 1.00 90.31 185 GLN A N 1
ATOM 1439 C CA . GLN A 1 185 ? 2.826 5.168 14.162 1.00 90.31 185 GLN A CA 1
ATOM 1440 C C . GLN A 1 185 ? 4.264 5.308 13.645 1.00 90.31 185 GLN A C 1
ATOM 1442 O O . GLN A 1 185 ? 4.961 4.308 13.493 1.00 90.31 185 GLN A O 1
ATOM 1447 N N . ILE A 1 186 ? 4.756 6.537 13.446 1.00 90.00 186 ILE A N 1
ATOM 1448 C CA . ILE A 1 186 ? 6.116 6.795 12.936 1.00 90.00 186 ILE A CA 1
ATOM 1449 C C . ILE A 1 186 ? 7.175 6.215 13.880 1.00 90.00 186 ILE A C 1
ATOM 1451 O O . ILE A 1 186 ? 8.099 5.541 13.429 1.00 90.00 186 ILE A O 1
ATOM 1455 N N . GLN A 1 187 ? 7.011 6.388 15.196 1.00 89.62 187 GLN A N 1
ATOM 1456 C CA . GLN A 1 187 ? 7.915 5.795 16.193 1.00 89.62 187 GLN A CA 1
ATOM 1457 C C . GLN A 1 187 ? 7.941 4.258 16.157 1.00 89.62 187 GLN A C 1
ATOM 1459 O O . GLN A 1 187 ? 8.884 3.646 16.657 1.00 89.62 187 GLN A O 1
ATOM 1464 N N . ARG A 1 188 ? 6.918 3.625 15.575 1.00 89.31 188 ARG A N 1
ATOM 1465 C CA . ARG A 1 188 ? 6.764 2.166 15.478 1.00 89.31 188 ARG A CA 1
ATOM 1466 C C . ARG A 1 188 ? 7.005 1.632 14.073 1.00 89.31 188 ARG A C 1
ATOM 1468 O O . ARG A 1 188 ? 7.018 0.420 13.893 1.00 89.31 188 ARG A O 1
ATOM 1475 N N . MET A 1 189 ? 7.261 2.497 13.096 1.00 90.31 189 MET A N 1
ATOM 1476 C CA . MET A 1 189 ? 7.332 2.111 11.689 1.00 90.31 189 MET A CA 1
ATOM 1477 C C . MET A 1 189 ? 8.418 1.060 11.424 1.00 90.31 189 MET A C 1
ATOM 1479 O O . MET A 1 189 ? 8.196 0.137 10.650 1.00 90.31 189 MET A O 1
ATOM 1483 N N . PHE A 1 190 ? 9.557 1.120 12.124 1.00 90.75 190 PHE A N 1
ATOM 1484 C CA . PHE A 1 190 ? 10.574 0.066 12.030 1.00 90.75 190 PHE A CA 1
ATOM 1485 C C . PHE A 1 190 ? 10.008 -1.313 12.390 1.00 90.75 190 PHE A C 1
ATOM 1487 O O . PHE A 1 190 ? 10.271 -2.287 11.693 1.00 90.75 190 PHE A O 1
ATOM 1494 N N . HIS A 1 191 ? 9.208 -1.396 13.455 1.00 89.06 191 HIS A N 1
ATOM 1495 C CA . HIS A 1 191 ? 8.593 -2.649 13.882 1.00 89.06 191 HIS A CA 1
ATOM 1496 C C . HIS A 1 191 ? 7.525 -3.124 12.903 1.00 89.06 191 HIS A C 1
ATOM 1498 O O . HIS A 1 191 ? 7.454 -4.319 12.649 1.00 89.06 191 HIS A O 1
ATOM 1504 N N . VAL A 1 192 ? 6.771 -2.200 12.300 1.00 91.62 192 VAL A N 1
ATOM 1505 C CA . VAL A 1 192 ? 5.828 -2.527 11.222 1.00 91.62 192 VAL A CA 1
ATOM 1506 C C . VAL A 1 192 ? 6.549 -3.237 10.076 1.00 91.62 192 VAL A C 1
ATOM 1508 O O . VAL A 1 192 ? 6.210 -4.355 9.708 1.00 91.62 192 VAL A O 1
ATOM 1511 N N . TYR A 1 193 ? 7.620 -2.644 9.553 1.00 94.38 193 TYR A N 1
ATOM 1512 C CA . TYR A 1 193 ? 8.377 -3.289 8.479 1.00 94.38 193 TYR A CA 1
ATOM 1513 C C . TYR A 1 193 ? 9.088 -4.567 8.943 1.00 94.38 193 TYR A C 1
ATOM 1515 O O . TYR A 1 193 ? 9.164 -5.530 8.190 1.00 94.38 193 TYR A O 1
ATOM 1523 N N . LYS A 1 194 ? 9.565 -4.627 10.189 1.00 92.69 194 LYS A N 1
ATOM 1524 C CA . LYS A 1 194 ? 10.209 -5.829 10.737 1.00 92.69 194 LYS A CA 1
ATOM 1525 C C . LYS A 1 194 ? 9.251 -7.010 10.916 1.00 92.69 194 LYS A C 1
ATOM 1527 O O . LYS A 1 194 ? 9.685 -8.151 10.811 1.00 92.69 194 LYS A O 1
ATOM 1532 N N . GLN A 1 195 ? 7.986 -6.753 11.242 1.00 91.50 195 GLN A N 1
ATOM 1533 C CA . GLN A 1 195 ? 6.984 -7.791 11.507 1.00 91.50 195 GLN A CA 1
ATOM 1534 C C . GLN A 1 195 ? 6.149 -8.157 10.274 1.00 91.50 195 GLN A C 1
ATOM 1536 O O . GLN A 1 195 ? 5.405 -9.135 10.332 1.00 91.50 195 GLN A O 1
ATOM 1541 N N . CYS A 1 196 ? 6.242 -7.397 9.179 1.00 94.56 196 CYS A N 1
ATOM 1542 C CA . CYS A 1 196 ? 5.543 -7.745 7.946 1.00 94.56 196 CYS A CA 1
ATOM 1543 C C . CYS A 1 196 ? 6.082 -9.059 7.357 1.00 94.56 196 CYS A C 1
ATOM 1545 O O . CYS A 1 196 ? 7.260 -9.389 7.501 1.00 94.56 196 CYS A O 1
ATOM 1547 N N . CYS A 1 197 ? 5.222 -9.812 6.673 1.00 95.44 197 CYS A N 1
ATOM 1548 C CA . CYS A 1 197 ? 5.650 -11.034 5.987 1.00 95.44 197 CYS A CA 1
ATOM 1549 C C . CYS A 1 197 ? 6.439 -10.706 4.716 1.00 95.44 197 CYS A C 1
ATOM 1551 O O . CYS A 1 197 ? 7.368 -11.421 4.353 1.00 95.44 197 CYS A O 1
ATOM 1553 N N . VAL A 1 198 ? 6.053 -9.622 4.040 1.00 97.25 198 VAL A N 1
ATOM 1554 C CA . VAL A 1 198 ? 6.717 -9.111 2.845 1.00 97.25 198 VAL A CA 1
ATOM 1555 C C . VAL A 1 198 ? 6.600 -7.587 2.802 1.00 97.25 198 VAL A C 1
ATOM 1557 O O . VAL A 1 198 ? 5.546 -7.020 3.096 1.00 97.25 198 VAL A O 1
ATOM 1560 N N . CYS A 1 199 ? 7.679 -6.920 2.412 1.00 98.06 199 CYS A N 1
ATOM 1561 C CA . CYS A 1 199 ? 7.674 -5.518 2.026 1.00 98.06 199 CYS A CA 1
ATOM 1562 C C . CYS A 1 199 ? 7.595 -5.429 0.502 1.00 98.06 199 CYS A C 1
ATOM 1564 O O . CYS A 1 199 ? 8.495 -5.893 -0.203 1.00 98.06 199 CYS A O 1
ATOM 1566 N N . LEU A 1 200 ? 6.506 -4.854 -0.003 1.00 97.94 200 LEU A N 1
ATOM 1567 C CA . LEU A 1 200 ? 6.284 -4.623 -1.424 1.00 97.94 200 LEU A CA 1
ATOM 1568 C C . LEU A 1 200 ? 6.676 -3.184 -1.759 1.00 97.94 200 LEU A C 1
ATOM 1570 O O . LEU A 1 200 ? 6.047 -2.222 -1.316 1.00 97.94 200 LEU A O 1
ATOM 1574 N N . VAL A 1 201 ? 7.724 -3.047 -2.557 1.00 97.56 201 VAL A N 1
ATOM 1575 C CA . VAL A 1 201 ? 8.270 -1.771 -3.002 1.00 97.56 201 VAL A CA 1
ATOM 1576 C C . VAL A 1 201 ? 7.624 -1.374 -4.324 1.00 97.56 201 VAL A C 1
ATOM 1578 O O . VAL A 1 201 ? 7.776 -2.074 -5.322 1.00 97.56 201 VAL A O 1
ATOM 1581 N N . PHE A 1 202 ? 6.962 -0.221 -4.344 1.00 97.69 202 PHE A N 1
ATOM 1582 C CA . PHE A 1 202 ? 6.432 0.424 -5.545 1.00 97.69 202 PHE A CA 1
ATOM 1583 C C . PHE A 1 202 ? 7.280 1.670 -5.820 1.00 97.69 202 PHE A C 1
ATOM 1585 O O . PHE A 1 202 ? 6.983 2.749 -5.300 1.00 97.69 202 PHE A O 1
ATOM 1592 N N . PRO A 1 203 ? 8.374 1.543 -6.592 1.00 96.06 203 PRO A N 1
ATOM 1593 C CA . PRO A 1 203 ? 9.410 2.570 -6.634 1.00 96.06 203 PRO A CA 1
ATOM 1594 C C . PRO A 1 203 ? 8.918 3.871 -7.281 1.00 96.06 203 PRO A C 1
ATOM 1596 O O . PRO A 1 203 ? 9.366 4.941 -6.905 1.00 96.06 203 PRO A O 1
ATOM 1599 N N . GLY A 1 204 ? 7.948 3.798 -8.195 1.00 95.81 204 GLY A N 1
ATOM 1600 C CA . GLY A 1 204 ? 7.354 4.963 -8.853 1.00 95.81 204 GLY A CA 1
ATOM 1601 C C . GLY A 1 204 ? 6.131 5.559 -8.156 1.00 95.81 204 GLY A C 1
ATOM 1602 O O . GLY A 1 204 ? 5.445 6.382 -8.754 1.00 95.81 204 GLY A O 1
ATOM 1603 N N . GLY A 1 205 ? 5.812 5.131 -6.933 1.00 97.19 205 GLY A N 1
ATOM 1604 C CA . GLY A 1 205 ? 4.594 5.549 -6.240 1.00 97.19 205 GLY A CA 1
ATOM 1605 C C . GLY A 1 205 ? 3.382 4.694 -6.610 1.00 97.19 205 GLY A C 1
ATOM 1606 O O . GLY A 1 205 ? 3.519 3.571 -7.091 1.00 97.19 205 GLY A O 1
ATOM 1607 N N . LEU A 1 206 ? 2.181 5.216 -6.341 1.00 98.00 206 LEU A N 1
ATOM 1608 C CA . LEU A 1 206 ? 0.922 4.461 -6.469 1.00 98.00 206 LEU A CA 1
ATOM 1609 C C . LEU A 1 206 ? -0.023 4.979 -7.558 1.00 98.00 206 LEU A C 1
ATOM 1611 O O . LEU A 1 206 ? -1.165 4.534 -7.625 1.00 98.00 206 LEU A O 1
ATOM 1615 N N . VAL A 1 207 ? 0.434 5.895 -8.413 1.00 97.69 207 VAL A N 1
ATOM 1616 C CA . VAL A 1 207 ? -0.340 6.368 -9.576 1.00 97.69 207 VAL A CA 1
ATOM 1617 C C . VAL A 1 207 ? -0.306 5.324 -10.690 1.00 97.69 207 VAL A C 1
ATOM 1619 O O . VAL A 1 207 ? -1.334 4.947 -11.242 1.00 97.69 207 VAL A O 1
ATOM 1622 N N . ARG A 1 208 ? 0.883 4.795 -10.990 1.00 95.81 208 ARG A N 1
ATOM 1623 C CA . ARG A 1 208 ? 1.090 3.701 -11.941 1.00 95.81 208 ARG A CA 1
ATOM 1624 C C . ARG A 1 208 ? 2.250 2.823 -11.497 1.00 95.81 208 ARG A C 1
ATOM 1626 O O . ARG A 1 208 ? 3.127 3.268 -10.763 1.00 95.81 208 ARG A O 1
ATOM 1633 N N . LEU A 1 209 ? 2.299 1.601 -12.013 1.00 95.69 209 LEU A N 1
ATOM 1634 C CA . LEU A 1 209 ? 3.486 0.766 -11.871 1.00 95.69 209 LEU A CA 1
ATOM 1635 C C . LEU A 1 209 ? 4.666 1.385 -12.638 1.00 95.69 209 LEU A C 1
ATOM 1637 O O . LEU A 1 209 ? 4.516 1.851 -13.775 1.00 95.69 209 LEU A O 1
ATOM 1641 N N . ALA A 1 210 ? 5.840 1.373 -12.009 1.00 94.69 210 ALA A N 1
ATOM 1642 C CA . ALA A 1 210 ? 7.092 1.743 -12.654 1.00 94.69 210 ALA A CA 1
ATOM 1643 C C . ALA A 1 210 ? 7.519 0.654 -13.642 1.00 94.69 210 ALA A C 1
ATOM 1645 O O . ALA A 1 210 ? 7.366 -0.536 -13.368 1.00 94.69 210 ALA A O 1
ATOM 1646 N N . LYS A 1 211 ? 8.070 1.058 -14.778 1.00 91.06 211 LYS A N 1
ATOM 1647 C CA . LYS A 1 211 ? 8.801 0.201 -15.707 1.00 91.06 211 LYS A CA 1
ATOM 1648 C C . LYS A 1 211 ? 10.243 0.061 -15.239 1.00 91.06 211 LYS A C 1
ATOM 1650 O O . LYS A 1 211 ? 10.719 0.832 -14.411 1.00 91.06 211 LYS A O 1
ATOM 1655 N N . LEU A 1 212 ? 10.958 -0.910 -15.797 1.00 87.25 212 LEU A N 1
ATOM 1656 C CA . LEU A 1 212 ? 12.355 -1.142 -15.428 1.00 87.25 212 LEU A CA 1
ATOM 1657 C C . LEU A 1 212 ? 13.296 0.011 -15.839 1.00 87.25 212 LEU A C 1
ATOM 1659 O O . LEU A 1 212 ? 14.378 0.147 -15.279 1.00 87.25 212 LEU A O 1
ATOM 1663 N N . ASP A 1 213 ? 12.910 0.816 -16.825 1.00 86.75 213 ASP A N 1
ATOM 1664 C CA . ASP A 1 213 ? 13.659 1.969 -17.329 1.00 86.75 213 ASP A CA 1
ATOM 1665 C C . ASP A 1 213 ? 13.174 3.319 -16.780 1.00 86.75 213 ASP A C 1
ATOM 1667 O O . ASP A 1 213 ? 13.755 4.351 -17.118 1.00 86.75 213 ASP A O 1
ATOM 1671 N N . ASP A 1 214 ? 12.149 3.331 -15.923 1.00 91.88 214 ASP A N 1
ATOM 1672 C CA . ASP A 1 214 ? 11.721 4.554 -15.250 1.00 91.88 214 ASP A CA 1
ATOM 1673 C C . ASP A 1 214 ? 12.770 4.984 -14.211 1.00 91.88 214 ASP A C 1
ATOM 1675 O O . ASP A 1 214 ? 13.227 4.195 -13.382 1.00 91.88 214 ASP A O 1
ATOM 1679 N N . SER A 1 215 ? 13.115 6.272 -14.216 1.00 92.62 215 SER A N 1
ATOM 1680 C CA . SER A 1 215 ? 13.844 6.882 -13.105 1.00 92.62 215 SER A CA 1
ATOM 1681 C C . SER A 1 215 ? 12.864 7.187 -11.975 1.00 92.62 215 SER A C 1
ATOM 1683 O O . SER A 1 215 ? 11.811 7.771 -12.220 1.00 92.62 215 SER A O 1
ATOM 1685 N N . THR A 1 216 ? 13.201 6.787 -10.750 1.00 94.75 216 THR A N 1
ATOM 1686 C CA . THR A 1 216 ? 12.334 6.956 -9.576 1.00 94.75 216 THR A CA 1
ATOM 1687 C C . THR A 1 216 ? 13.105 7.544 -8.409 1.00 94.75 216 THR A C 1
ATOM 1689 O O . THR A 1 216 ? 14.271 7.206 -8.207 1.00 94.75 216 THR A O 1
ATOM 1692 N N . THR A 1 217 ? 12.420 8.312 -7.574 1.00 93.31 217 THR A N 1
ATOM 1693 C CA . THR A 1 217 ? 12.969 8.949 -6.368 1.00 93.31 217 THR A CA 1
ATOM 1694 C C . THR A 1 217 ? 12.995 8.031 -5.148 1.00 93.31 217 THR A C 1
ATOM 1696 O O . THR A 1 217 ? 13.496 8.417 -4.092 1.00 93.31 217 THR A O 1
ATOM 1699 N N . TRP A 1 218 ? 12.443 6.815 -5.251 1.00 93.81 218 TRP A N 1
ATOM 1700 C CA . TRP A 1 218 ? 12.280 5.931 -4.098 1.00 93.81 218 TRP A CA 1
ATOM 1701 C C . TRP A 1 218 ? 13.590 5.670 -3.353 1.00 93.81 218 TRP A C 1
ATOM 1703 O O . TRP A 1 218 ? 13.607 5.767 -2.128 1.00 93.81 218 TRP A O 1
ATOM 1713 N N . ILE A 1 219 ? 14.694 5.402 -4.055 1.00 89.88 219 ILE A N 1
ATOM 1714 C CA . ILE A 1 219 ? 15.972 5.071 -3.407 1.00 89.88 219 ILE A CA 1
ATOM 1715 C C . ILE A 1 219 ? 16.590 6.250 -2.639 1.00 89.88 219 ILE A C 1
ATOM 1717 O O . ILE A 1 219 ? 17.316 6.033 -1.672 1.00 89.88 219 ILE A O 1
ATOM 1721 N N . ASP A 1 220 ? 16.244 7.485 -3.007 1.00 88.56 220 ASP A N 1
ATOM 1722 C CA . ASP A 1 220 ? 16.782 8.708 -2.402 1.00 88.56 220 ASP A CA 1
ATOM 1723 C C . ASP A 1 220 ? 16.045 9.110 -1.112 1.00 88.56 220 ASP A C 1
ATOM 1725 O O . ASP A 1 220 ? 16.431 10.055 -0.418 1.00 88.56 220 ASP A O 1
ATOM 1729 N N . ARG A 1 221 ? 14.960 8.407 -0.759 1.00 89.94 221 ARG A N 1
ATOM 1730 C CA . ARG A 1 221 ? 14.163 8.714 0.433 1.00 89.94 221 ARG A CA 1
ATOM 1731 C C . ARG A 1 221 ? 14.862 8.245 1.704 1.00 89.94 221 ARG A C 1
ATOM 1733 O O . ARG A 1 221 ? 15.320 7.111 1.813 1.00 89.94 221 ARG A O 1
ATOM 1740 N N . ALA A 1 222 ? 14.789 9.082 2.739 1.00 82.44 222 ALA A N 1
ATOM 1741 C CA . ALA A 1 222 ? 15.333 8.780 4.065 1.00 82.44 222 ALA A CA 1
ATOM 1742 C C . ALA A 1 222 ? 14.775 7.483 4.688 1.00 82.44 222 ALA A C 1
ATOM 1744 O O . ALA A 1 222 ? 15.460 6.826 5.469 1.00 82.44 222 ALA A O 1
ATOM 1745 N N . TRP A 1 223 ? 13.541 7.102 4.340 1.00 86.12 223 TRP A N 1
ATOM 1746 C CA . TRP A 1 223 ? 12.883 5.914 4.887 1.00 86.12 223 TRP A CA 1
ATOM 1747 C C . TRP A 1 223 ? 13.301 4.613 4.197 1.00 86.12 223 TRP A C 1
ATOM 1749 O O . TRP A 1 223 ? 13.237 3.558 4.819 1.00 86.12 223 TRP A O 1
ATOM 1759 N N . THR A 1 224 ? 13.804 4.669 2.963 1.00 86.81 224 THR A N 1
ATOM 1760 C CA . THR A 1 224 ? 14.020 3.485 2.117 1.00 86.81 224 THR A CA 1
ATOM 1761 C C . THR A 1 224 ? 14.952 2.456 2.738 1.00 86.81 224 THR A C 1
ATOM 1763 O O . THR A 1 224 ? 14.682 1.256 2.677 1.00 86.81 224 THR A O 1
ATOM 1766 N N . LEU A 1 225 ? 16.016 2.895 3.412 1.00 85.81 225 LEU A N 1
ATOM 1767 C CA . LEU A 1 225 ? 16.912 1.972 4.110 1.00 85.81 225 LEU A CA 1
ATOM 1768 C C . LEU A 1 225 ? 16.171 1.176 5.194 1.00 85.81 225 LEU A C 1
ATOM 1770 O O . LEU A 1 225 ? 16.358 -0.030 5.323 1.00 85.81 225 LEU A O 1
ATOM 1774 N N . GLN A 1 226 ? 15.305 1.837 5.960 1.00 87.81 226 GLN A N 1
ATOM 1775 C CA . GLN A 1 226 ? 14.513 1.177 6.993 1.00 87.81 226 GLN A CA 1
ATOM 1776 C C . GLN A 1 226 ? 13.526 0.180 6.377 1.00 87.81 226 GLN A C 1
ATOM 1778 O O . GLN A 1 226 ? 13.424 -0.952 6.842 1.00 87.81 226 GLN A O 1
ATOM 1783 N N . GLU A 1 227 ? 12.823 0.604 5.328 1.00 89.38 227 GLU A N 1
ATOM 1784 C CA . GLU A 1 227 ? 11.770 -0.165 4.653 1.00 89.38 227 GLU A CA 1
ATOM 1785 C C . GLU A 1 227 ? 12.315 -1.422 3.953 1.00 89.38 227 GLU A C 1
ATOM 1787 O O . GLU A 1 227 ? 11.591 -2.401 3.801 1.00 89.38 227 GLU A O 1
ATOM 1792 N N . THR A 1 228 ? 13.596 -1.420 3.576 1.00 85.94 228 THR A N 1
ATOM 1793 C CA . THR A 1 228 ? 14.275 -2.538 2.894 1.00 85.94 228 THR A CA 1
ATOM 1794 C C . THR A 1 228 ? 15.047 -3.458 3.835 1.00 85.94 228 THR A C 1
ATOM 1796 O O . THR A 1 228 ? 15.144 -4.660 3.591 1.00 85.94 228 THR A O 1
ATOM 1799 N N . VAL A 1 229 ? 15.615 -2.922 4.917 1.00 89.56 229 VAL A N 1
ATOM 1800 C CA . VAL A 1 229 ? 16.442 -3.710 5.844 1.00 89.56 229 VAL A CA 1
ATOM 1801 C C . VAL A 1 229 ? 15.601 -4.357 6.938 1.00 89.56 229 VAL A C 1
ATOM 1803 O O . VAL A 1 229 ? 15.869 -5.501 7.303 1.00 89.56 229 VAL A O 1
ATOM 1806 N N . ALA A 1 230 ? 14.587 -3.662 7.464 1.00 92.50 230 ALA A N 1
ATOM 1807 C CA . ALA A 1 230 ? 13.799 -4.157 8.593 1.00 92.50 230 ALA A CA 1
ATOM 1808 C C . ALA A 1 230 ? 13.075 -5.494 8.321 1.00 92.50 230 ALA A C 1
ATOM 1810 O O . ALA A 1 230 ? 13.154 -6.357 9.197 1.00 92.50 230 ALA A O 1
ATOM 1811 N N . PRO A 1 231 ? 12.446 -5.725 7.146 1.00 91.94 231 PRO A N 1
ATOM 1812 C CA . PRO A 1 231 ? 11.800 -7.006 6.831 1.00 91.94 231 PRO A CA 1
ATOM 1813 C C . PRO A 1 231 ? 12.788 -8.173 6.665 1.00 91.94 231 PRO A C 1
ATOM 1815 O O . PRO A 1 231 ? 12.398 -9.337 6.738 1.00 91.94 231 PRO A O 1
ATOM 1818 N N . GLY A 1 232 ? 14.066 -7.870 6.408 1.00 89.31 232 GLY A N 1
ATOM 1819 C CA . GLY A 1 232 ? 15.061 -8.810 5.899 1.00 89.31 232 GLY A CA 1
ATOM 1820 C C . GLY A 1 232 ? 15.117 -8.820 4.367 1.00 89.31 232 GLY A C 1
ATOM 1821 O O . GLY A 1 232 ? 14.109 -8.641 3.683 1.00 89.31 232 GLY A O 1
ATOM 1822 N N . VAL A 1 233 ? 16.316 -9.042 3.816 1.00 80.12 233 VAL A N 1
ATOM 1823 C CA . VAL A 1 233 ? 16.583 -8.951 2.365 1.00 80.12 233 VAL A CA 1
ATOM 1824 C C . VAL A 1 233 ? 15.690 -9.899 1.556 1.00 80.12 233 VAL A C 1
ATOM 1826 O O . VAL A 1 233 ? 15.196 -9.530 0.496 1.00 80.12 233 VAL A O 1
ATOM 1829 N N . GLU A 1 234 ? 15.421 -11.099 2.074 1.00 88.75 234 GLU A N 1
ATOM 1830 C CA . GLU A 1 234 ? 14.588 -12.098 1.393 1.00 88.75 234 GLU A CA 1
ATOM 1831 C C . GLU A 1 234 ? 13.099 -11.720 1.342 1.00 88.75 234 GLU A C 1
ATOM 1833 O O . GLU A 1 234 ? 12.388 -12.167 0.439 1.00 88.75 234 GLU A O 1
ATOM 1838 N N . ASN A 1 235 ? 12.649 -10.847 2.247 1.00 94.25 235 ASN A N 1
ATOM 1839 C CA . ASN A 1 235 ? 11.252 -10.437 2.393 1.00 94.25 235 ASN A CA 1
ATOM 1840 C C . ASN A 1 235 ? 10.953 -9.088 1.730 1.00 94.25 235 ASN A C 1
ATOM 1842 O O . ASN A 1 235 ? 9.834 -8.599 1.823 1.00 94.25 235 ASN A O 1
ATOM 1846 N N . THR A 1 236 ? 11.919 -8.477 1.044 1.00 95.19 236 THR A N 1
ATOM 1847 C CA . THR A 1 236 ? 11.694 -7.246 0.275 1.00 95.19 236 THR A CA 1
ATOM 1848 C C . THR A 1 236 ? 11.556 -7.582 -1.206 1.00 95.19 236 THR A C 1
ATOM 1850 O O . THR A 1 236 ? 12.418 -8.253 -1.777 1.00 95.19 236 THR A O 1
ATOM 1853 N N . LYS A 1 237 ? 10.467 -7.136 -1.840 1.00 94.81 237 LYS A N 1
ATOM 1854 C CA . LYS A 1 237 ? 10.144 -7.414 -3.248 1.00 94.81 237 LYS A CA 1
ATOM 1855 C C . LYS A 1 237 ? 9.789 -6.125 -3.968 1.00 94.81 237 LYS A C 1
ATOM 1857 O O . LYS A 1 237 ? 9.014 -5.330 -3.454 1.00 94.81 237 LYS A O 1
ATOM 1862 N N . VAL A 1 238 ? 10.331 -5.932 -5.165 1.00 94.19 238 VAL A N 1
ATOM 1863 C CA . VAL A 1 238 ? 10.028 -4.761 -5.996 1.00 94.19 238 VAL A CA 1
ATOM 1864 C C . VAL A 1 238 ? 8.928 -5.117 -6.987 1.00 94.19 238 VAL A C 1
ATOM 1866 O O . VAL A 1 238 ? 9.023 -6.121 -7.690 1.00 94.19 238 VAL A O 1
ATOM 1869 N N . VAL A 1 239 ? 7.888 -4.290 -7.043 1.00 94.75 239 VAL A N 1
ATOM 1870 C CA . VAL A 1 239 ? 6.746 -4.446 -7.942 1.00 94.75 239 VAL A CA 1
ATOM 1871 C C . VAL A 1 239 ? 6.901 -3.474 -9.109 1.00 94.75 239 VAL A C 1
ATOM 1873 O O . VAL A 1 239 ? 6.900 -2.256 -8.929 1.00 94.75 239 VAL A O 1
ATOM 1876 N N . ILE A 1 240 ? 7.037 -4.024 -10.314 1.00 93.00 240 ILE A N 1
ATOM 1877 C CA . ILE A 1 240 ? 7.243 -3.278 -11.561 1.00 93.00 240 ILE A CA 1
ATOM 1878 C C . ILE A 1 240 ? 6.348 -3.817 -12.676 1.00 93.00 240 ILE A C 1
ATOM 1880 O O . ILE A 1 240 ? 5.950 -4.982 -12.675 1.00 93.00 240 ILE A O 1
ATOM 1884 N N . HIS A 1 241 ? 6.070 -2.971 -13.659 1.00 90.31 241 HIS A N 1
ATOM 1885 C CA . HIS A 1 241 ? 5.466 -3.361 -14.920 1.00 90.31 241 HIS A CA 1
ATOM 1886 C C . HIS A 1 241 ? 6.548 -3.809 -15.906 1.00 90.31 241 HIS A C 1
ATOM 1888 O O . HIS A 1 241 ? 7.479 -3.061 -16.213 1.00 90.31 241 HIS A O 1
ATOM 1894 N N . LEU A 1 242 ? 6.397 -5.020 -16.438 1.00 83.69 242 LEU A N 1
ATOM 1895 C CA . LEU A 1 242 ? 7.217 -5.504 -17.542 1.00 83.69 242 LEU A CA 1
ATOM 1896 C C . LEU A 1 242 ? 6.517 -5.188 -18.861 1.00 83.69 242 LEU A C 1
ATOM 1898 O O . LEU A 1 242 ? 5.393 -5.621 -19.094 1.00 83.69 242 LEU A O 1
ATOM 1902 N N . SER A 1 243 ? 7.206 -4.454 -19.732 1.00 81.31 243 SER A N 1
ATOM 1903 C CA . SER A 1 243 ? 6.754 -4.170 -21.100 1.00 81.31 243 SER A CA 1
ATOM 1904 C C . SER A 1 243 ? 6.884 -5.372 -22.041 1.00 81.31 243 SER A C 1
ATOM 1906 O O . SER A 1 243 ? 6.394 -5.328 -23.168 1.00 81.31 243 SER A O 1
ATOM 1908 N N . HIS A 1 244 ? 7.528 -6.446 -21.582 1.00 80.69 244 HIS A N 1
ATOM 1909 C CA . HIS A 1 244 ? 7.755 -7.676 -22.330 1.00 80.69 244 HIS A CA 1
ATOM 1910 C C . HIS A 1 244 ? 7.188 -8.877 -21.569 1.00 80.69 244 HIS A C 1
ATOM 1912 O O . HIS A 1 244 ? 7.102 -8.824 -20.340 1.00 80.69 244 HIS A O 1
ATOM 1918 N N . PRO A 1 245 ? 6.859 -9.983 -22.266 1.00 80.88 245 PRO A N 1
ATOM 1919 C CA . PRO A 1 245 ? 6.324 -11.189 -21.629 1.00 80.88 245 PRO A CA 1
ATOM 1920 C C . PRO A 1 245 ? 7.236 -11.756 -20.537 1.00 80.88 245 PRO A C 1
ATOM 1922 O O . PRO A 1 245 ? 6.760 -12.286 -19.535 1.00 80.88 245 PRO A O 1
ATOM 1925 N N . THR A 1 246 ? 8.552 -11.630 -20.722 1.00 79.00 246 THR A N 1
ATOM 1926 C CA . THR A 1 246 ? 9.551 -12.044 -19.740 1.00 79.00 246 THR A CA 1
ATOM 1927 C C . THR A 1 246 ? 10.626 -10.977 -19.562 1.00 79.00 246 THR A C 1
ATOM 1929 O O . THR A 1 246 ? 10.908 -10.177 -20.457 1.00 79.00 246 THR A O 1
ATOM 1932 N N . TYR A 1 247 ? 11.288 -11.000 -18.405 1.00 74.94 247 TYR A N 1
ATOM 1933 C CA . TYR A 1 247 ? 12.474 -10.176 -18.164 1.00 74.94 247 TYR A CA 1
ATOM 1934 C C . TYR A 1 247 ? 13.604 -10.484 -19.147 1.00 74.94 247 TYR A C 1
ATOM 1936 O O . TYR A 1 247 ? 14.303 -9.580 -19.595 1.00 74.94 247 TYR A O 1
ATOM 1944 N N . THR A 1 248 ? 13.754 -11.749 -19.543 1.00 77.38 248 THR A N 1
ATOM 1945 C CA . THR A 1 248 ? 14.748 -12.141 -20.543 1.00 77.38 248 THR A CA 1
ATOM 1946 C C . THR A 1 248 ? 14.452 -11.504 -21.899 1.00 77.38 248 THR A C 1
ATOM 1948 O O . THR A 1 248 ? 15.372 -11.026 -22.558 1.00 77.38 248 THR A O 1
ATOM 1951 N N . ASP A 1 249 ? 13.184 -11.438 -22.311 1.00 78.38 249 ASP A N 1
ATOM 1952 C CA . ASP A 1 249 ? 12.790 -10.759 -23.551 1.00 78.38 249 ASP A CA 1
ATOM 1953 C C . ASP A 1 249 ? 13.054 -9.252 -23.473 1.00 78.38 249 ASP A C 1
ATOM 1955 O O . ASP A 1 249 ? 13.593 -8.681 -24.424 1.00 78.38 249 ASP A O 1
ATOM 1959 N N . TYR A 1 250 ? 12.760 -8.631 -22.324 1.00 82.06 250 TYR A N 1
ATOM 1960 C CA . TYR A 1 250 ? 13.104 -7.233 -22.062 1.00 82.06 250 TYR A CA 1
ATOM 1961 C C . TYR A 1 250 ? 14.612 -6.991 -22.213 1.00 82.06 250 TYR A C 1
ATOM 1963 O O . TYR A 1 250 ? 15.026 -6.093 -22.951 1.00 82.06 250 TYR A O 1
ATOM 1971 N N . LEU A 1 251 ? 15.445 -7.815 -21.565 1.00 79.75 251 LEU A N 1
ATOM 1972 C CA . LEU A 1 251 ? 16.900 -7.695 -21.649 1.00 79.75 251 LEU A CA 1
ATOM 1973 C C . LEU A 1 251 ? 17.389 -7.864 -23.087 1.00 79.75 251 LEU A C 1
ATOM 1975 O O . LEU A 1 251 ? 18.141 -7.023 -23.566 1.00 79.75 251 LEU A O 1
ATOM 1979 N N . ARG A 1 252 ? 16.930 -8.895 -23.811 1.00 79.69 252 ARG A N 1
ATOM 1980 C CA . ARG A 1 252 ? 17.337 -9.112 -25.211 1.00 79.69 252 ARG A CA 1
ATOM 1981 C C . ARG A 1 252 ? 16.979 -7.928 -26.105 1.00 79.69 252 ARG A C 1
ATOM 1983 O O . ARG A 1 252 ? 17.767 -7.589 -26.982 1.00 79.69 252 ARG A O 1
ATOM 1990 N N . HIS A 1 253 ? 15.818 -7.309 -25.898 1.00 79.38 253 HIS A N 1
ATOM 1991 C CA . HIS A 1 253 ? 15.426 -6.115 -26.641 1.00 79.38 253 HIS A CA 1
ATOM 1992 C C . HIS A 1 253 ? 16.366 -4.938 -26.338 1.00 79.38 253 HIS A C 1
ATOM 1994 O O . HIS A 1 253 ? 16.994 -4.408 -27.250 1.00 79.38 253 HIS A O 1
ATOM 2000 N N . ARG A 1 254 ? 16.566 -4.600 -25.058 1.00 75.88 254 ARG A N 1
ATOM 2001 C CA . ARG A 1 254 ? 17.422 -3.466 -24.661 1.00 75.88 254 ARG A CA 1
ATOM 2002 C C . ARG A 1 254 ? 18.896 -3.682 -24.999 1.00 75.88 254 ARG A C 1
ATOM 2004 O O . ARG A 1 254 ? 19.585 -2.729 -25.349 1.00 75.88 254 ARG A O 1
ATOM 2011 N N . CYS A 1 255 ? 19.386 -4.919 -24.943 1.00 72.88 255 CYS A N 1
ATOM 2012 C CA . CYS A 1 255 ? 20.755 -5.243 -25.334 1.00 72.88 255 CYS A CA 1
ATOM 2013 C C . CYS A 1 255 ? 21.010 -4.996 -26.828 1.00 72.88 255 CYS A C 1
ATOM 2015 O O . CYS A 1 255 ? 22.104 -4.551 -27.173 1.00 72.88 255 CYS A O 1
ATOM 2017 N N . LYS A 1 256 ? 20.010 -5.227 -27.694 1.00 70.06 256 LYS A N 1
ATOM 2018 C CA . LYS A 1 256 ? 20.092 -4.930 -29.134 1.00 70.06 256 LYS A CA 1
ATOM 2019 C C . LYS A 1 256 ? 20.086 -3.427 -29.419 1.00 70.06 256 LYS A C 1
ATOM 2021 O O . LYS A 1 256 ? 20.856 -2.984 -30.262 1.00 70.06 256 LYS A O 1
ATOM 2026 N N . ASP A 1 257 ? 19.280 -2.657 -28.690 1.00 62.84 257 ASP A N 1
ATOM 2027 C CA . ASP A 1 257 ? 19.163 -1.203 -28.890 1.00 62.84 257 ASP A CA 1
ATOM 2028 C C . ASP A 1 257 ? 20.388 -0.417 -28.401 1.00 62.84 257 ASP A C 1
ATOM 2030 O O . ASP A 1 257 ? 20.685 0.660 -28.912 1.00 62.84 257 ASP A O 1
ATOM 2034 N N . VAL A 1 258 ? 21.093 -0.934 -27.390 1.00 58.16 258 VAL A N 1
ATOM 2035 C CA . VAL A 1 258 ? 22.167 -0.207 -26.688 1.00 58.16 258 VAL A CA 1
ATOM 2036 C C . VAL A 1 258 ? 23.555 -0.821 -26.957 1.00 58.16 258 VAL A C 1
ATOM 2038 O O . VAL A 1 258 ? 24.539 -0.438 -26.334 1.00 58.16 258 VAL A O 1
ATOM 2041 N N . GLY A 1 259 ? 23.672 -1.763 -27.903 1.00 51.81 259 GLY A N 1
ATOM 2042 C CA . GLY A 1 259 ? 24.964 -2.352 -28.280 1.00 51.81 259 GLY A CA 1
ATOM 2043 C C . GLY A 1 259 ? 25.678 -3.046 -27.112 1.00 51.81 259 GLY A C 1
ATOM 2044 O O . GLY A 1 259 ? 26.898 -2.936 -26.974 1.00 51.81 259 GLY A O 1
ATOM 2045 N N . TYR A 1 260 ? 24.932 -3.731 -26.238 1.00 53.56 260 TYR A N 1
ATOM 2046 C CA . TYR A 1 260 ? 25.539 -4.520 -25.164 1.00 53.56 260 TYR A CA 1
ATOM 2047 C C . TYR A 1 260 ? 26.313 -5.699 -25.773 1.00 53.56 260 TYR A C 1
ATOM 2049 O O . TYR A 1 260 ? 25.797 -6.434 -26.611 1.00 53.56 260 TYR A O 1
ATOM 2057 N N . THR A 1 261 ? 27.570 -5.857 -25.357 1.00 54.53 261 THR A N 1
ATOM 2058 C CA . THR A 1 261 ? 28.499 -6.872 -25.881 1.00 54.53 261 THR A CA 1
ATOM 2059 C C . THR A 1 261 ? 28.004 -8.306 -25.652 1.00 54.53 261 THR A C 1
ATOM 2061 O O . THR A 1 261 ? 27.341 -8.588 -24.653 1.00 54.53 261 THR A O 1
ATOM 2064 N N . GLU A 1 262 ? 28.410 -9.233 -26.534 1.00 52.78 262 GLU A N 1
ATOM 2065 C CA . GLU A 1 262 ? 28.107 -10.682 -26.480 1.00 52.78 262 GLU A CA 1
ATOM 2066 C C . GLU A 1 262 ? 28.345 -11.319 -25.093 1.00 52.78 262 GLU A C 1
ATOM 2068 O O . GLU A 1 262 ? 27.667 -12.267 -24.702 1.00 52.78 262 GLU A O 1
ATOM 2073 N N . ARG A 1 263 ? 29.230 -10.724 -24.287 1.00 51.94 263 ARG A N 1
ATOM 2074 C CA . ARG A 1 263 ? 29.567 -11.149 -22.923 1.00 51.94 263 ARG A CA 1
ATOM 2075 C C . ARG A 1 263 ? 28.392 -11.115 -21.933 1.00 51.94 263 ARG A C 1
ATOM 2077 O O . ARG A 1 263 ? 28.422 -11.841 -20.944 1.00 51.94 263 ARG A O 1
ATOM 2084 N N . PHE A 1 264 ? 27.378 -10.275 -22.164 1.00 52.44 264 PHE A N 1
ATOM 2085 C CA . PHE A 1 264 ? 26.166 -10.235 -21.329 1.00 52.44 264 PHE A CA 1
ATOM 2086 C C . PHE A 1 264 ? 25.174 -11.353 -21.682 1.00 52.44 264 PHE A C 1
ATOM 2088 O O . PHE A 1 264 ? 24.453 -11.829 -20.808 1.00 52.44 264 PHE A O 1
ATOM 2095 N N . SER A 1 265 ? 25.172 -11.803 -22.939 1.00 52.97 265 SER A N 1
ATOM 2096 C CA . SER A 1 265 ? 24.389 -12.956 -23.401 1.00 52.97 265 SER A CA 1
ATOM 2097 C C . SER A 1 265 ? 24.898 -14.270 -22.798 1.00 52.97 265 SER A C 1
ATOM 2099 O O . SER A 1 265 ? 24.091 -15.096 -22.376 1.00 52.97 265 SER A O 1
ATOM 2101 N N . ASP A 1 266 ? 26.218 -14.435 -22.680 1.00 52.88 266 ASP A N 1
ATOM 2102 C CA . ASP A 1 266 ? 26.840 -15.678 -22.197 1.00 52.88 266 ASP A CA 1
ATOM 2103 C C . ASP A 1 266 ? 26.669 -15.919 -20.689 1.00 52.88 266 ASP A C 1
ATOM 2105 O O . ASP A 1 266 ? 26.653 -17.066 -20.243 1.00 52.88 266 ASP A O 1
ATOM 2109 N N . LEU A 1 267 ? 26.477 -14.860 -19.892 1.00 53.44 267 LEU A N 1
ATOM 2110 C CA . LEU A 1 267 ? 26.260 -14.968 -18.441 1.00 53.44 267 LEU A CA 1
ATOM 2111 C C . LEU A 1 267 ? 24.964 -15.713 -18.068 1.00 53.44 267 LEU A C 1
ATOM 2113 O O . LEU A 1 267 ? 24.836 -16.134 -16.922 1.00 53.44 267 LEU A O 1
ATOM 2117 N N . TYR A 1 268 ? 24.034 -15.902 -19.012 1.00 51.41 268 TYR A N 1
ATOM 2118 C CA . TYR A 1 268 ? 22.737 -16.550 -18.770 1.00 51.41 268 TYR A CA 1
ATOM 2119 C C . TYR A 1 268 ? 22.516 -17.867 -19.526 1.00 51.41 268 TYR A C 1
ATOM 2121 O O . TYR A 1 268 ? 21.558 -18.577 -19.231 1.00 51.41 268 TYR A O 1
ATOM 2129 N N . VAL A 1 269 ? 23.403 -18.255 -20.449 1.00 47.91 269 VAL A N 1
ATOM 2130 C CA . VAL A 1 269 ? 23.330 -19.583 -21.099 1.00 47.91 269 VAL A CA 1
ATOM 2131 C C . VAL A 1 269 ? 23.770 -20.706 -20.134 1.00 47.91 269 VAL A C 1
ATOM 2133 O O . VAL A 1 269 ? 23.519 -21.882 -20.383 1.00 47.91 269 VAL A O 1
ATOM 2136 N N . GLY A 1 270 ? 24.369 -20.360 -18.988 1.00 41.38 270 GLY A N 1
ATOM 2137 C CA . GLY A 1 270 ? 24.882 -21.309 -17.994 1.00 41.38 270 GLY A CA 1
ATOM 2138 C C . GLY A 1 270 ? 23.865 -21.951 -17.038 1.00 41.38 270 GLY A C 1
ATOM 2139 O O . GLY A 1 270 ? 24.249 -22.884 -16.342 1.00 41.38 270 GLY A O 1
ATOM 2140 N N . GLU A 1 271 ? 22.601 -21.509 -16.992 1.00 42.34 271 GLU A N 1
ATOM 2141 C CA . GLU A 1 271 ? 21.571 -22.080 -16.089 1.00 42.34 271 GLU A CA 1
ATOM 2142 C C . GLU A 1 271 ? 20.501 -22.922 -16.808 1.00 42.34 271 GLU A C 1
ATOM 2144 O O . GLU A 1 271 ? 19.469 -23.265 -16.236 1.00 42.34 271 GLU A O 1
ATOM 2149 N N . ALA A 1 272 ? 20.754 -23.303 -18.062 1.00 36.75 272 ALA A N 1
ATOM 2150 C CA . ALA A 1 272 ? 19.951 -24.285 -18.785 1.00 36.75 272 ALA A CA 1
ATOM 2151 C C . ALA A 1 272 ? 20.777 -25.546 -19.079 1.00 36.75 272 ALA A C 1
ATOM 2153 O O . ALA A 1 272 ? 21.079 -25.848 -20.235 1.00 36.75 272 ALA A O 1
ATOM 2154 N N . LYS A 1 273 ? 21.157 -26.275 -18.025 1.00 33.88 273 LYS A N 1
ATOM 2155 C CA . LYS A 1 273 ? 21.455 -27.713 -18.075 1.00 33.88 273 LYS A CA 1
ATOM 2156 C C . LYS A 1 273 ? 20.962 -28.393 -16.810 1.00 33.88 273 LYS A C 1
ATOM 2158 O O . LYS A 1 273 ? 21.240 -27.853 -15.720 1.00 33.88 273 LYS A O 1
#

Nearest PDB structures (foldseek):
  3drw-assembly1_B  TM=2.942E-01  e=9.755E-01  Pyrococcus horikoshii
  1u2x-assembly2_B  TM=2.778E-01  e=1.333E+00  Pyrococcus horikoshii
  4izh-assembly1_B  TM=2.526E-01  e=2.336E+00  Thermus thermophilus HB27
  5kkg-assembly2_B  TM=2.694E-01  e=2.647E+00  synthetic construct
  4izi-assembly1_A  TM=2.508E-01  e=5.257E+00  Thermus thermophilus HB27

Mean predicted aligned error: 12.15 Å